Protein AF-A0AAN6WAH2-F1 (afdb_monomer_lite)

Structure (mmCIF, N/CA/C/O backbone):
data_AF-A0AAN6WAH2-F1
#
_entry.id   AF-A0AAN6WAH2-F1
#
loop_
_atom_site.group_PDB
_atom_site.id
_atom_site.type_symbol
_atom_site.label_atom_id
_atom_site.label_alt_id
_atom_site.label_comp_id
_atom_site.label_asym_id
_atom_site.label_entity_id
_atom_site.label_seq_id
_atom_site.pdbx_PDB_ins_code
_atom_site.Cartn_x
_atom_site.Cartn_y
_atom_site.Cartn_z
_atom_site.occupancy
_atom_site.B_iso_or_equiv
_atom_site.auth_seq_id
_atom_site.auth_comp_id
_atom_site.auth_asym_id
_atom_site.auth_atom_id
_atom_site.pdbx_PDB_model_num
ATOM 1 N N . MET A 1 1 ? -14.725 -7.160 -13.462 1.00 51.72 1 MET A N 1
ATOM 2 C CA . MET A 1 1 ? -13.912 -6.716 -12.311 1.00 51.72 1 MET A CA 1
ATOM 3 C C . MET A 1 1 ? -14.162 -7.689 -11.178 1.00 51.72 1 MET A C 1
ATOM 5 O O . MET A 1 1 ? -15.304 -7.794 -10.750 1.00 51.72 1 MET A O 1
ATOM 9 N N . THR A 1 2 ? -13.142 -8.424 -10.742 1.00 57.88 2 THR A N 1
ATOM 10 C CA . THR A 1 2 ? -13.288 -9.398 -9.650 1.00 57.88 2 THR A CA 1
ATOM 11 C C . THR A 1 2 ? -12.647 -8.822 -8.396 1.00 57.88 2 THR A C 1
ATOM 13 O O . THR A 1 2 ? -11.443 -8.564 -8.382 1.00 57.88 2 THR A O 1
ATOM 16 N N . ILE A 1 3 ? -13.454 -8.597 -7.361 1.00 60.59 3 ILE A N 1
ATOM 17 C CA . ILE A 1 3 ? -12.983 -8.207 -6.029 1.00 60.59 3 ILE A CA 1
ATOM 18 C C . ILE A 1 3 ? -12.837 -9.494 -5.222 1.00 60.59 3 ILE A C 1
ATOM 20 O O . ILE A 1 3 ? -13.814 -10.212 -5.022 1.00 60.59 3 ILE A O 1
ATOM 24 N N . SER A 1 4 ? -11.622 -9.804 -4.778 1.00 54.16 4 SER A N 1
ATOM 25 C CA . SER A 1 4 ? -11.376 -10.905 -3.846 1.00 54.16 4 SER A CA 1
ATOM 26 C C . SER A 1 4 ? -11.030 -10.332 -2.480 1.00 54.16 4 SER A C 1
ATOM 28 O O . SER A 1 4 ? -9.940 -9.803 -2.278 1.00 54.16 4 SER A O 1
ATOM 30 N N . ILE A 1 5 ? -11.958 -10.448 -1.533 1.00 58.69 5 ILE A N 1
ATOM 31 C CA . ILE A 1 5 ? -11.712 -10.094 -0.134 1.00 58.69 5 ILE A CA 1
ATOM 32 C C . ILE A 1 5 ? -11.228 -11.351 0.590 1.00 58.69 5 ILE A C 1
ATOM 34 O O . ILE A 1 5 ? -11.843 -12.418 0.509 1.00 58.69 5 ILE A O 1
ATOM 38 N N . ILE A 1 6 ? -10.093 -11.235 1.267 1.00 56.28 6 ILE A N 1
ATOM 39 C CA . ILE A 1 6 ? -9.477 -12.283 2.071 1.00 56.28 6 ILE A CA 1
ATOM 40 C C . ILE A 1 6 ? -9.363 -11.742 3.490 1.00 56.28 6 ILE A C 1
ATOM 42 O O . ILE A 1 6 ? -8.600 -10.826 3.755 1.00 56.28 6 ILE A O 1
ATOM 46 N N . LEU A 1 7 ? -10.102 -12.317 4.428 1.00 51.12 7 LEU A N 1
ATOM 47 C CA . LEU A 1 7 ? -9.886 -12.021 5.841 1.00 51.12 7 LEU A CA 1
ATOM 48 C C . LEU A 1 7 ? -8.677 -12.829 6.328 1.00 51.12 7 LEU A C 1
ATOM 50 O O . LEU A 1 7 ? -8.661 -14.056 6.204 1.00 51.12 7 LEU A O 1
ATOM 54 N N . LEU A 1 8 ? -7.645 -12.140 6.813 1.00 46.75 8 LEU A N 1
ATOM 55 C CA . LEU A 1 8 ? -6.355 -12.717 7.193 1.00 46.75 8 LEU A CA 1
ATOM 56 C C . LEU A 1 8 ? -6.110 -12.558 8.696 1.00 46.75 8 LEU A C 1
ATOM 58 O O . LEU A 1 8 ? -6.419 -11.534 9.299 1.00 46.75 8 LEU A O 1
ATOM 62 N N . LEU A 1 9 ? -5.547 -13.610 9.291 1.00 42.66 9 LEU A N 1
ATOM 63 C CA . LEU A 1 9 ? -5.300 -13.719 10.731 1.00 42.66 9 LEU A CA 1
ATOM 64 C C . LEU A 1 9 ? -3.819 -13.942 11.086 1.00 42.66 9 LEU A C 1
ATOM 66 O O . LEU A 1 9 ? -3.521 -14.038 12.268 1.00 42.66 9 LEU A O 1
ATOM 70 N N . TYR A 1 10 ? -2.887 -14.017 10.121 1.00 40.47 10 TYR A N 1
ATOM 71 C CA . TYR A 1 10 ? -1.481 -14.347 10.415 1.00 40.47 10 TYR A CA 1
ATOM 72 C C . TYR A 1 10 ? -0.432 -13.690 9.495 1.00 40.47 10 TYR A C 1
ATOM 74 O O . TYR A 1 10 ? -0.687 -13.432 8.321 1.00 40.47 10 TYR A O 1
ATOM 82 N N . LEU A 1 11 ? 0.755 -13.484 10.095 1.00 43.91 11 LEU A N 1
ATOM 83 C CA . LEU A 1 11 ? 1.993 -12.833 9.629 1.00 43.91 11 LEU A CA 1
ATOM 84 C C . LEU A 1 11 ? 2.335 -12.959 8.130 1.00 43.91 11 LEU A C 1
ATOM 86 O O . LEU A 1 11 ? 2.377 -14.044 7.548 1.00 43.91 11 LEU A O 1
ATOM 90 N N . LEU A 1 12 ? 2.697 -11.807 7.557 1.00 50.59 12 LEU A N 1
ATOM 91 C CA . LEU A 1 12 ? 2.904 -11.546 6.127 1.00 50.59 12 LEU A CA 1
ATOM 92 C C . LEU A 1 12 ? 4.257 -11.997 5.554 1.00 50.59 12 LEU A C 1
ATOM 94 O O . LEU A 1 12 ? 4.471 -11.885 4.352 1.00 50.59 12 LEU A O 1
ATOM 98 N N . THR A 1 13 ? 5.167 -12.518 6.379 1.00 43.81 13 THR A N 1
ATOM 99 C CA . THR A 1 13 ? 6.541 -12.862 5.965 1.00 43.81 13 THR A CA 1
ATOM 100 C C . THR A 1 13 ? 6.711 -14.288 5.442 1.00 43.81 13 THR A C 1
ATOM 102 O O . THR A 1 13 ? 7.824 -14.671 5.092 1.00 43.81 13 THR A O 1
ATOM 105 N N . SER A 1 14 ? 5.651 -15.105 5.374 1.00 42.09 14 SER A N 1
ATOM 106 C CA . SER A 1 14 ? 5.781 -16.502 4.937 1.00 42.09 14 SER A CA 1
ATOM 107 C C . SER A 1 14 ? 5.064 -16.808 3.623 1.00 42.09 14 SER A C 1
ATOM 109 O O . SER A 1 14 ? 4.008 -16.257 3.306 1.00 42.09 14 SER A O 1
ATOM 111 N N . THR A 1 15 ? 5.574 -17.832 2.935 1.00 43.88 15 THR A N 1
ATOM 112 C CA . THR A 1 15 ? 4.921 -18.592 1.850 1.00 43.88 15 THR A CA 1
ATOM 113 C C . THR A 1 15 ? 3.516 -19.110 2.203 1.00 43.88 15 THR A C 1
ATOM 115 O O . THR A 1 15 ? 2.816 -19.672 1.360 1.00 43.88 15 THR A O 1
ATOM 118 N N . ARG A 1 16 ? 3.068 -18.925 3.452 1.00 48.09 16 ARG A N 1
ATOM 119 C CA . ARG A 1 16 ? 1.735 -19.258 3.946 1.00 48.09 16 ARG A CA 1
ATOM 120 C C . ARG A 1 16 ? 0.784 -18.070 3.994 1.00 48.09 16 ARG A C 1
ATOM 122 O O . ARG A 1 16 ? -0.236 -18.215 4.645 1.00 48.09 16 ARG A O 1
ATOM 129 N N . CYS A 1 17 ? 1.052 -16.938 3.344 1.00 61.97 17 CYS A N 1
ATOM 130 C CA . CYS A 1 17 ? 0.041 -15.890 3.195 1.00 61.97 17 CYS A CA 1
ATOM 131 C C . CYS A 1 17 ? -1.062 -16.362 2.215 1.00 61.97 17 CYS A C 1
ATOM 133 O O . CYS A 1 17 ? -0.771 -16.506 1.022 1.00 61.97 17 CYS A O 1
ATOM 135 N N . PRO A 1 18 ? -2.320 -16.625 2.657 1.00 71.31 18 PRO A N 1
ATOM 136 C CA . PRO A 1 18 ? -3.418 -17.019 1.771 1.00 71.31 18 PRO A CA 1
ATOM 137 C C . PRO A 1 18 ? -3.599 -16.137 0.536 1.00 71.31 18 PRO A C 1
ATOM 139 O O . PRO A 1 18 ? -4.066 -16.628 -0.488 1.00 71.31 18 PRO A O 1
ATOM 142 N N . LEU A 1 19 ? -3.225 -14.856 0.630 1.00 78.56 19 LEU A N 1
ATOM 143 C CA . LEU A 1 19 ? -3.264 -13.927 -0.490 1.00 78.56 19 LEU A CA 1
ATOM 144 C C . LEU A 1 19 ? -2.420 -14.417 -1.668 1.00 78.56 19 LEU A C 1
ATOM 146 O O . LEU A 1 19 ? -2.927 -14.457 -2.785 1.00 78.56 19 LEU A O 1
ATOM 150 N N . LEU A 1 20 ? -1.180 -14.852 -1.419 1.00 78.69 20 LEU A N 1
ATOM 151 C CA . LEU A 1 20 ? -0.253 -15.261 -2.480 1.00 78.69 20 LEU A CA 1
ATOM 152 C C . LEU A 1 20 ? -0.796 -16.445 -3.288 1.00 78.69 20 LEU A C 1
ATOM 154 O O . LEU A 1 20 ? -0.599 -16.509 -4.493 1.00 78.69 20 LEU A O 1
ATOM 158 N N . LYS A 1 21 ? -1.561 -17.339 -2.648 1.00 81.50 21 LYS A N 1
ATOM 159 C CA . LYS A 1 21 ? -2.194 -18.494 -3.308 1.00 81.50 21 LYS A CA 1
ATOM 160 C C . LYS A 1 21 ? -3.360 -18.126 -4.228 1.00 81.50 21 LYS A C 1
ATOM 162 O O . LYS A 1 21 ? -3.801 -18.969 -5.000 1.00 81.50 21 LYS A O 1
ATOM 167 N N . ARG A 1 22 ? -3.917 -16.918 -4.099 1.00 85.25 22 ARG A N 1
ATOM 168 C CA . ARG A 1 22 ? -5.032 -16.435 -4.933 1.00 85.25 22 ARG A CA 1
ATOM 169 C C . ARG A 1 22 ? -4.586 -15.467 -6.022 1.00 85.25 22 ARG A C 1
ATOM 171 O O . ARG A 1 22 ? -5.410 -15.062 -6.843 1.00 85.25 22 ARG A O 1
ATOM 178 N N . LEU A 1 23 ? -3.315 -15.077 -6.011 1.00 85.50 23 LEU A N 1
ATOM 179 C CA . LEU A 1 23 ? -2.749 -14.251 -7.061 1.00 85.50 23 LEU A CA 1
ATOM 180 C C . LEU A 1 23 ? -2.637 -15.043 -8.368 1.00 85.50 23 LEU A C 1
ATOM 182 O O . LEU A 1 23 ? -2.619 -16.274 -8.356 1.00 85.50 23 LEU A O 1
ATOM 186 N N . PRO A 1 24 ? -2.554 -14.341 -9.507 1.00 87.62 24 PRO A N 1
ATOM 187 C CA . PRO A 1 24 ? -2.091 -14.951 -10.749 1.00 87.62 24 PRO A CA 1
ATOM 188 C C . PRO A 1 24 ? -0.726 -15.608 -10.523 1.00 87.62 24 PRO A C 1
ATOM 190 O O . PRO A 1 24 ? 0.041 -15.132 -9.692 1.00 87.62 24 PRO A O 1
ATOM 193 N N . GLU A 1 25 ? -0.391 -16.655 -11.277 1.00 83.50 25 GLU A N 1
ATOM 194 C CA . GLU A 1 25 ? 0.901 -17.338 -11.105 1.00 83.50 25 GLU A CA 1
ATOM 195 C C . GLU A 1 25 ? 2.104 -16.430 -11.400 1.00 83.50 25 GLU A C 1
ATOM 197 O O . GLU A 1 25 ? 3.162 -16.601 -10.801 1.00 83.50 25 GLU A O 1
ATOM 202 N N . ARG A 1 26 ? 1.953 -15.471 -12.325 1.00 87.44 26 ARG A N 1
ATOM 203 C CA . ARG A 1 26 ? 3.008 -14.534 -12.744 1.00 87.44 26 ARG A CA 1
ATOM 204 C C . ARG A 1 26 ? 2.427 -13.150 -13.043 1.00 87.44 26 ARG A C 1
ATOM 206 O O . ARG A 1 26 ? 2.294 -12.786 -14.214 1.00 87.44 26 ARG A O 1
ATOM 213 N N . PRO A 1 27 ? 2.013 -12.391 -12.015 1.00 92.19 27 PRO A N 1
ATOM 214 C CA . PRO A 1 27 ? 1.529 -11.038 -12.226 1.00 92.19 27 PRO A CA 1
ATOM 215 C C . PRO A 1 27 ? 2.666 -10.173 -12.777 1.00 92.19 27 PRO A C 1
ATOM 217 O O . PRO A 1 27 ? 3.819 -10.327 -12.389 1.00 92.19 27 PRO A O 1
ATOM 220 N N . THR A 1 28 ? 2.352 -9.255 -13.687 1.00 94.62 28 THR A N 1
ATOM 221 C CA . THR A 1 28 ? 3.381 -8.390 -14.309 1.00 94.62 28 THR A CA 1
ATOM 222 C C . THR A 1 28 ? 3.357 -6.960 -13.785 1.00 94.62 28 THR A C 1
ATOM 224 O O . THR A 1 28 ? 4.396 -6.311 -13.716 1.00 94.62 28 THR A O 1
ATOM 227 N N . ARG A 1 29 ? 2.186 -6.457 -13.381 1.00 96.31 29 ARG A N 1
ATOM 228 C CA . ARG A 1 29 ? 2.020 -5.102 -12.840 1.00 96.31 29 ARG A CA 1
ATOM 229 C C . ARG A 1 29 ? 1.181 -5.132 -11.576 1.00 96.31 29 ARG A C 1
ATOM 231 O O . ARG A 1 29 ? -0.006 -5.467 -11.637 1.00 96.31 29 ARG A O 1
ATOM 238 N N . ILE A 1 30 ? 1.793 -4.773 -10.453 1.00 97.44 30 ILE A N 1
ATOM 239 C CA . ILE A 1 30 ? 1.147 -4.756 -9.138 1.00 97.44 30 ILE A CA 1
ATOM 240 C C . ILE A 1 30 ? 1.135 -3.327 -8.592 1.00 97.44 30 ILE A C 1
ATOM 242 O O . ILE A 1 30 ? 2.166 -2.661 -8.597 1.00 97.44 30 ILE A O 1
ATOM 246 N N . LEU A 1 31 ? -0.016 -2.881 -8.092 1.00 98.06 31 LEU A N 1
ATOM 247 C CA . LEU A 1 31 ? -0.134 -1.698 -7.240 1.00 98.06 31 LEU A CA 1
ATOM 248 C C . LEU A 1 31 ? -0.391 -2.139 -5.801 1.00 98.06 31 LEU A C 1
ATOM 250 O O . LEU A 1 31 ? -1.305 -2.926 -5.553 1.00 98.06 31 LEU A O 1
ATOM 254 N N . ILE A 1 32 ? 0.365 -1.608 -4.849 1.00 97.44 32 ILE A N 1
ATOM 255 C CA . ILE A 1 32 ? 0.173 -1.852 -3.418 1.00 97.44 32 ILE A CA 1
ATOM 256 C C . ILE A 1 32 ? -0.169 -0.530 -2.744 1.00 97.44 32 ILE A C 1
ATOM 258 O O . ILE A 1 32 ? 0.579 0.435 -2.869 1.00 97.44 32 ILE A O 1
ATOM 262 N N . ILE A 1 33 ? -1.287 -0.493 -2.019 1.00 97.56 33 ILE A N 1
ATOM 263 C CA . ILE A 1 33 ? -1.753 0.694 -1.293 1.00 97.56 33 ILE A CA 1
ATOM 264 C C . ILE A 1 33 ? -1.590 0.456 0.211 1.00 97.56 33 ILE A C 1
ATOM 266 O O . ILE A 1 33 ? -2.189 -0.476 0.758 1.00 97.56 33 ILE A O 1
ATOM 270 N N . GLY A 1 34 ? -0.804 1.314 0.864 1.00 95.06 34 GLY A N 1
ATOM 271 C CA . GLY A 1 34 ? -0.374 1.159 2.255 1.00 95.06 34 GLY A CA 1
ATOM 272 C C . GLY A 1 34 ? 0.765 0.151 2.361 1.00 95.06 34 GLY A C 1
ATOM 273 O O . GLY A 1 34 ? 0.600 -0.925 2.931 1.00 95.06 34 GLY A O 1
ATOM 274 N N . CYS A 1 35 ? 1.891 0.443 1.711 1.00 94.25 35 CYS A N 1
ATOM 275 C CA . CYS A 1 35 ? 3.004 -0.495 1.593 1.00 94.25 35 CYS A CA 1
ATOM 276 C C . CYS A 1 35 ? 3.922 -0.532 2.827 1.00 94.25 35 CYS A C 1
ATOM 278 O O . CYS A 1 35 ? 4.668 -1.506 2.991 1.00 94.25 35 CYS A O 1
ATOM 280 N N . GLY A 1 36 ? 3.862 0.481 3.698 1.00 91.94 36 GLY A N 1
ATOM 281 C CA . GLY A 1 36 ? 4.703 0.620 4.882 1.00 91.94 36 GLY A CA 1
ATOM 282 C C . GLY A 1 36 ? 6.190 0.466 4.558 1.00 91.94 36 GLY A C 1
ATOM 283 O O . GLY A 1 36 ? 6.689 0.955 3.546 1.00 91.94 36 GLY A O 1
ATOM 284 N N . GLN A 1 37 ? 6.898 -0.297 5.391 1.00 90.38 37 GLN A N 1
ATOM 285 C CA . GLN A 1 37 ? 8.307 -0.656 5.169 1.00 90.38 37 GLN A CA 1
ATOM 286 C C . GLN A 1 37 ? 8.526 -1.638 3.999 1.00 90.38 37 GLN A C 1
ATOM 288 O O . GLN A 1 37 ? 9.663 -1.918 3.633 1.00 90.38 37 GLN A O 1
ATOM 293 N N . GLY A 1 38 ? 7.460 -2.177 3.397 1.00 90.94 38 GLY A N 1
ATOM 294 C CA . GLY A 1 38 ? 7.555 -3.013 2.202 1.00 90.94 38 GLY A CA 1
ATOM 295 C C . GLY A 1 38 ? 7.642 -4.521 2.444 1.00 90.94 38 GLY A C 1
ATOM 296 O O . GLY A 1 38 ? 8.007 -5.249 1.525 1.00 90.94 38 GLY A O 1
ATOM 297 N N . THR A 1 39 ? 7.263 -5.031 3.621 1.00 88.50 39 THR A N 1
ATOM 298 C CA . THR A 1 39 ? 7.262 -6.482 3.909 1.00 88.50 39 THR A CA 1
ATOM 299 C C . THR A 1 39 ? 6.428 -7.278 2.897 1.00 88.50 39 THR A C 1
ATOM 301 O O . THR A 1 39 ? 6.932 -8.200 2.258 1.00 88.50 39 THR A O 1
ATOM 304 N N . THR A 1 40 ? 5.164 -6.893 2.690 1.00 89.75 40 THR A N 1
ATOM 305 C CA . THR A 1 40 ? 4.306 -7.503 1.657 1.00 89.75 40 THR A CA 1
ATOM 306 C C . THR A 1 40 ? 4.821 -7.188 0.255 1.00 89.75 40 THR A C 1
ATOM 308 O O . THR A 1 40 ? 4.772 -8.038 -0.632 1.00 89.75 40 THR A O 1
ATOM 311 N N . THR A 1 41 ? 5.333 -5.972 0.053 1.00 93.88 41 THR A N 1
ATOM 312 C CA . THR A 1 41 ? 5.860 -5.505 -1.234 1.00 93.88 41 THR A CA 1
ATOM 313 C C . THR A 1 41 ? 6.989 -6.392 -1.739 1.00 93.88 41 THR A C 1
ATOM 315 O O . THR A 1 41 ? 6.940 -6.816 -2.889 1.00 93.88 41 THR A O 1
ATOM 318 N N . SER A 1 42 ? 7.960 -6.735 -0.890 1.00 92.44 42 SER A N 1
ATOM 319 C CA . SER A 1 42 ? 9.066 -7.631 -1.244 1.00 92.44 42 SER A CA 1
ATOM 320 C C . SER A 1 42 ? 8.567 -9.032 -1.602 1.00 92.44 42 SER A C 1
ATOM 322 O O . SER A 1 42 ? 8.940 -9.566 -2.646 1.00 92.44 42 SER A O 1
ATOM 324 N N . ALA A 1 43 ? 7.648 -9.598 -0.810 1.00 90.38 43 ALA A N 1
ATOM 325 C CA . ALA A 1 43 ? 7.077 -10.915 -1.096 1.00 90.38 43 ALA A CA 1
ATOM 326 C C . ALA A 1 43 ? 6.352 -10.957 -2.455 1.00 90.38 43 ALA A C 1
ATOM 328 O O . ALA A 1 43 ? 6.503 -11.917 -3.207 1.00 90.38 43 ALA A O 1
ATOM 329 N N . LEU A 1 44 ? 5.595 -9.907 -2.793 1.00 91.19 44 LEU A N 1
ATOM 330 C CA . LEU A 1 44 ? 4.905 -9.791 -4.081 1.00 91.19 44 LEU A CA 1
ATOM 331 C C . LEU A 1 44 ? 5.866 -9.520 -5.240 1.00 91.19 44 LEU A C 1
ATOM 333 O O . LEU A 1 44 ? 5.686 -10.071 -6.323 1.00 91.19 44 LEU A O 1
ATOM 337 N N . ALA A 1 45 ? 6.903 -8.716 -5.016 1.00 92.38 45 ALA A N 1
ATOM 338 C CA . ALA A 1 45 ? 7.926 -8.452 -6.018 1.00 92.38 45 ALA A CA 1
ATOM 339 C C . ALA A 1 45 ? 8.801 -9.683 -6.314 1.00 92.38 45 ALA A C 1
ATOM 341 O O . ALA A 1 45 ? 9.395 -9.765 -7.382 1.00 92.38 45 ALA A O 1
ATOM 342 N N . GLY A 1 46 ? 8.845 -10.673 -5.419 1.00 90.50 46 GLY A N 1
ATOM 343 C CA . GLY A 1 46 ? 9.437 -11.983 -5.704 1.00 90.50 46 GLY A CA 1
ATOM 344 C C . GLY A 1 46 ? 8.625 -12.850 -6.679 1.00 90.50 46 GLY A C 1
ATOM 345 O O . GLY A 1 46 ? 9.142 -13.852 -7.162 1.00 90.50 46 GLY A O 1
ATOM 346 N N . LEU A 1 47 ? 7.365 -12.493 -6.969 1.00 89.44 47 LEU A N 1
ATOM 347 C CA . LEU A 1 47 ? 6.481 -13.251 -7.868 1.00 89.44 47 LEU A CA 1
ATOM 348 C C . LEU A 1 47 ? 6.428 -12.695 -9.295 1.00 89.44 47 LEU A C 1
ATOM 350 O O . LEU A 1 47 ? 5.915 -13.367 -10.193 1.00 89.44 47 LEU A O 1
ATOM 354 N N . ILE A 1 48 ? 6.899 -11.466 -9.508 1.00 91.38 48 ILE A N 1
ATOM 355 C CA . ILE A 1 48 ? 6.848 -10.828 -10.824 1.00 91.38 48 ILE A CA 1
ATOM 356 C C . ILE A 1 48 ? 8.067 -11.232 -11.669 1.00 91.38 48 ILE A C 1
ATOM 358 O O . ILE A 1 48 ? 9.148 -11.451 -11.119 1.00 91.38 48 ILE A O 1
ATOM 362 N N . PRO A 1 49 ? 7.933 -11.333 -13.004 1.00 89.12 49 PRO A N 1
ATOM 363 C CA . PRO A 1 49 ? 9.077 -11.565 -13.881 1.00 89.12 49 PRO A CA 1
ATOM 364 C C . PRO A 1 49 ? 10.129 -10.459 -13.737 1.00 89.12 49 PRO A C 1
ATOM 366 O O . PRO A 1 49 ? 9.776 -9.284 -13.657 1.00 89.12 49 PRO A O 1
ATOM 369 N N . VAL A 1 50 ? 11.413 -10.834 -13.753 1.00 82.81 50 VAL A N 1
ATOM 370 C CA . VAL A 1 50 ? 12.531 -9.869 -13.732 1.00 82.81 50 VAL A CA 1
ATOM 371 C C . VAL A 1 50 ? 12.450 -8.936 -14.943 1.00 82.81 50 VAL A C 1
ATOM 373 O O . VAL A 1 50 ? 12.580 -7.722 -14.805 1.00 82.81 50 VAL A O 1
ATOM 376 N N . ASP A 1 51 ? 12.141 -9.501 -16.111 1.00 86.44 51 ASP A N 1
ATOM 377 C CA . ASP A 1 51 ? 11.968 -8.746 -17.346 1.00 86.44 51 ASP A CA 1
ATOM 378 C C . ASP A 1 51 ? 10.530 -8.227 -17.463 1.00 86.44 51 ASP A C 1
ATOM 380 O O . ASP A 1 51 ? 9.572 -8.989 -17.607 1.00 86.44 51 ASP A O 1
ATOM 384 N N . GLY A 1 52 ? 10.370 -6.904 -17.403 1.00 87.19 52 GLY A N 1
ATOM 385 C CA . GLY A 1 52 ? 9.090 -6.227 -17.637 1.00 87.19 52 GLY A CA 1
ATOM 386 C C . GLY A 1 52 ? 8.090 -6.267 -16.473 1.00 87.19 52 GLY A C 1
ATOM 387 O O . GLY A 1 52 ? 7.012 -5.680 -16.595 1.00 87.19 52 GLY A O 1
ATOM 388 N N . GLY A 1 53 ? 8.424 -6.911 -15.350 1.00 94.25 53 GLY A N 1
ATOM 389 C CA . GLY A 1 53 ? 7.641 -6.844 -14.119 1.00 94.25 53 GLY A CA 1
ATOM 390 C C . GLY A 1 53 ? 7.836 -5.518 -13.377 1.00 94.25 53 GLY A C 1
ATOM 391 O O . GLY A 1 53 ? 8.947 -4.994 -13.294 1.00 94.25 53 GLY A O 1
ATOM 392 N N . ARG A 1 54 ? 6.764 -4.971 -12.791 1.00 96.00 54 ARG A N 1
ATOM 393 C CA . ARG A 1 54 ? 6.835 -3.752 -11.971 1.00 96.00 54 ARG A CA 1
ATOM 394 C C . ARG A 1 54 ? 5.888 -3.794 -10.777 1.00 96.00 54 ARG A C 1
ATOM 396 O O . ARG A 1 54 ? 4.738 -4.228 -10.897 1.00 96.00 54 ARG A O 1
ATOM 403 N N . VAL A 1 55 ? 6.356 -3.262 -9.649 1.00 97.50 55 VAL A N 1
ATOM 404 C CA . VAL A 1 55 ? 5.512 -2.924 -8.495 1.00 97.50 55 VAL A CA 1
ATOM 405 C C . VAL A 1 55 ? 5.518 -1.414 -8.272 1.00 97.50 55 VAL A C 1
ATOM 407 O O . VAL A 1 55 ? 6.583 -0.815 -8.160 1.00 97.50 55 VAL A O 1
ATOM 410 N N . ASP A 1 56 ? 4.339 -0.806 -8.172 1.00 98.25 56 ASP A N 1
ATOM 411 C CA . ASP A 1 56 ? 4.151 0.525 -7.590 1.00 98.25 56 ASP A CA 1
ATOM 412 C C . ASP A 1 56 ? 3.638 0.349 -6.154 1.00 98.25 56 ASP A C 1
ATOM 414 O O . ASP A 1 56 ? 2.645 -0.341 -5.927 1.00 98.25 56 ASP A O 1
ATOM 418 N N . ALA A 1 57 ? 4.318 0.938 -5.176 1.00 98.12 57 ALA A N 1
ATOM 419 C CA . ALA A 1 57 ? 4.022 0.767 -3.758 1.00 98.12 57 ALA A CA 1
ATOM 420 C C . ALA A 1 57 ? 3.823 2.133 -3.095 1.00 98.12 57 ALA A C 1
ATOM 422 O O . ALA A 1 57 ? 4.750 2.938 -3.048 1.00 98.12 57 ALA A O 1
ATOM 423 N N . LEU A 1 58 ? 2.616 2.393 -2.594 1.00 98.12 58 LEU A N 1
ATOM 424 C CA . LEU A 1 58 ? 2.208 3.698 -2.073 1.00 98.12 58 LEU A CA 1
ATOM 425 C C . LEU A 1 58 ? 2.120 3.678 -0.550 1.00 98.12 58 LEU A C 1
ATOM 427 O O . LEU A 1 58 ? 1.483 2.782 0.013 1.00 98.12 58 LEU A O 1
ATOM 431 N N . ASP A 1 59 ? 2.676 4.691 0.102 1.00 96.06 59 ASP A N 1
ATOM 432 C CA . ASP A 1 59 ? 2.428 4.971 1.515 1.00 96.06 59 ASP A CA 1
ATOM 433 C C . ASP A 1 59 ? 2.552 6.479 1.783 1.00 96.06 59 ASP A C 1
ATOM 435 O O . ASP A 1 59 ? 3.559 7.068 1.398 1.00 96.06 59 ASP A O 1
ATOM 439 N N . PRO A 1 60 ? 1.569 7.143 2.415 1.00 95.38 60 PRO A N 1
ATOM 440 C CA . PRO A 1 60 ? 1.668 8.573 2.706 1.00 95.38 60 PRO A CA 1
ATOM 441 C C . PRO A 1 60 ? 2.621 8.889 3.871 1.00 95.38 60 PRO A C 1
ATOM 443 O O . PRO A 1 60 ? 2.955 10.055 4.088 1.00 95.38 60 PRO A O 1
ATOM 446 N N . THR A 1 61 ? 3.044 7.884 4.645 1.00 91.94 61 THR A N 1
ATOM 447 C CA . THR A 1 61 ? 3.875 8.073 5.836 1.00 91.94 61 THR A CA 1
ATOM 4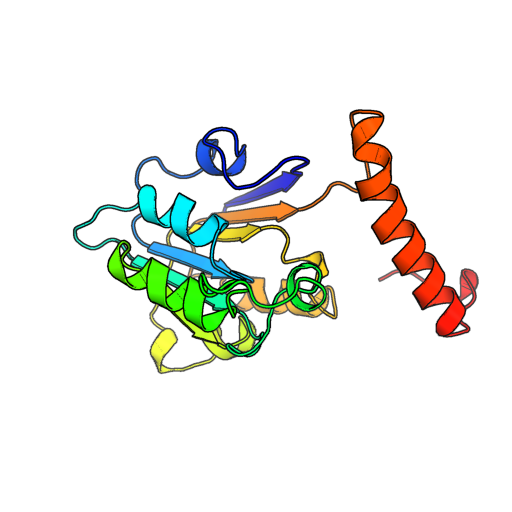48 C C . THR A 1 61 ? 5.242 8.653 5.458 1.00 91.94 61 THR A C 1
ATOM 450 O O . THR A 1 61 ? 5.887 8.142 4.541 1.00 91.94 61 THR A O 1
ATOM 453 N N . PRO A 1 62 ? 5.740 9.682 6.173 1.00 92.81 62 PRO A N 1
ATOM 454 C CA . PRO A 1 62 ? 7.067 10.230 5.926 1.00 92.81 62 PRO A CA 1
ATOM 455 C C . PRO A 1 62 ? 8.162 9.163 5.979 1.00 92.81 62 PRO A C 1
ATOM 457 O O . PRO A 1 62 ? 8.204 8.354 6.905 1.00 92.81 62 PRO A O 1
ATOM 460 N N . HIS A 1 63 ? 9.111 9.217 5.046 1.00 89.94 63 HIS A N 1
ATOM 461 C CA . HIS A 1 63 ? 10.245 8.290 4.999 1.00 89.94 63 HIS A CA 1
ATOM 462 C C . HIS A 1 63 ? 11.070 8.256 6.289 1.00 89.94 63 HIS A C 1
ATOM 464 O O . HIS A 1 63 ? 11.647 7.222 6.598 1.00 89.94 63 HIS A O 1
ATOM 470 N N . SER A 1 64 ? 11.113 9.354 7.048 1.00 87.88 64 SER A N 1
ATOM 471 C CA . SER A 1 64 ? 11.809 9.442 8.338 1.00 87.88 64 SER A CA 1
ATOM 472 C C . SER A 1 64 ? 11.103 8.702 9.478 1.00 87.88 64 SER A C 1
ATOM 474 O O . SER A 1 64 ? 11.666 8.592 10.568 1.00 87.88 64 SER A O 1
ATOM 476 N N . HIS A 1 65 ? 9.878 8.215 9.265 1.00 83.88 65 HIS A N 1
ATOM 477 C CA . HIS A 1 65 ? 9.114 7.517 10.286 1.00 83.88 65 HIS A CA 1
ATOM 478 C C . HIS A 1 65 ? 9.786 6.197 10.671 1.00 83.88 65 HIS A C 1
ATOM 480 O O . HIS A 1 65 ? 10.189 5.409 9.814 1.00 83.88 65 HIS A O 1
ATOM 486 N N . VAL A 1 66 ? 9.860 5.952 11.976 1.00 79.31 66 VAL A N 1
ATOM 487 C CA . VAL A 1 66 ? 10.307 4.695 12.576 1.00 79.31 66 VAL A CA 1
ATOM 488 C C . VAL A 1 66 ? 9.078 4.038 13.190 1.00 79.31 66 VAL A C 1
ATOM 490 O O . VAL A 1 66 ? 8.398 4.660 14.006 1.00 79.31 66 VAL A O 1
ATOM 493 N N . CYS A 1 67 ? 8.757 2.807 12.792 1.00 63.56 67 CYS A N 1
ATOM 494 C CA . CYS A 1 67 ? 7.544 2.138 13.262 1.00 63.56 67 CYS A CA 1
ATOM 495 C C . CYS A 1 67 ? 7.550 1.976 14.798 1.00 63.56 67 CYS A C 1
ATOM 497 O O . CYS A 1 67 ? 8.557 1.627 15.406 1.00 63.56 67 CYS A O 1
ATOM 499 N N . ALA A 1 68 ? 6.404 2.237 15.433 1.00 56.50 68 ALA A N 1
ATOM 500 C CA . ALA A 1 68 ? 6.265 2.631 16.844 1.00 56.50 68 ALA A CA 1
ATOM 501 C C . ALA A 1 68 ? 6.709 1.628 17.940 1.00 56.50 68 ALA A C 1
ATOM 503 O O . ALA A 1 68 ? 6.637 1.956 19.122 1.00 56.50 68 ALA A O 1
ATOM 504 N N . LEU A 1 69 ? 7.196 0.433 17.598 1.00 53.47 69 LEU A N 1
ATOM 505 C CA . LEU A 1 69 ? 7.851 -0.467 18.567 1.00 53.47 69 LEU A CA 1
ATOM 506 C C . LEU A 1 69 ? 9.375 -0.314 18.574 1.00 53.47 69 LEU A C 1
ATOM 508 O O . LEU A 1 69 ? 10.029 -0.612 19.567 1.00 53.47 69 LEU A O 1
ATOM 512 N N . GLU A 1 70 ? 9.928 0.199 17.485 1.00 51.88 70 GLU A N 1
ATOM 513 C CA . GLU A 1 70 ? 11.354 0.381 17.260 1.00 51.88 70 GLU A CA 1
ATOM 514 C C . GLU A 1 70 ? 11.865 1.715 17.833 1.00 51.88 70 GLU A C 1
ATOM 516 O O . GLU A 1 70 ? 13.021 1.815 18.228 1.00 51.88 70 GLU A O 1
ATOM 521 N N . GLN A 1 71 ? 10.988 2.717 17.986 1.00 50.47 71 GLN A N 1
ATOM 522 C CA . GLN A 1 71 ? 11.318 4.012 18.602 1.00 50.47 71 GLN A CA 1
ATOM 523 C C . GLN A 1 71 ? 11.764 3.894 20.074 1.00 50.47 71 GLN A C 1
ATOM 525 O O . GLN A 1 71 ? 12.512 4.741 20.560 1.00 50.47 71 GLN A O 1
ATOM 530 N N . TYR A 1 72 ? 11.325 2.846 20.779 1.00 53.00 72 TYR A N 1
ATOM 531 C CA . TYR A 1 72 ? 11.708 2.565 22.169 1.00 53.00 72 TYR A CA 1
ATOM 532 C C . TYR A 1 72 ? 12.900 1.602 22.286 1.00 53.00 72 TYR A C 1
ATOM 534 O O . TYR A 1 72 ? 13.355 1.313 23.392 1.00 53.00 72 TYR A O 1
ATOM 542 N N . VAL A 1 73 ? 13.425 1.113 21.159 1.00 55.94 73 VAL A N 1
ATOM 543 C CA . VAL A 1 73 ? 14.635 0.292 21.106 1.00 55.94 73 VAL A CA 1
ATOM 544 C C . VAL A 1 73 ? 15.819 1.233 20.897 1.00 55.94 73 VAL A C 1
ATOM 546 O O . VAL A 1 73 ? 15.884 1.953 19.902 1.00 55.94 73 VAL A O 1
ATOM 549 N N . HIS A 1 74 ? 16.763 1.256 21.844 1.00 55.19 74 HIS A N 1
ATOM 550 C CA . HIS A 1 74 ? 18.013 2.001 21.681 1.00 55.19 74 HIS A CA 1
ATOM 551 C C . HIS A 1 74 ? 18.660 1.645 20.344 1.00 55.19 74 HIS A C 1
ATOM 553 O O . HIS A 1 74 ? 18.795 0.461 20.028 1.00 55.19 74 HIS A O 1
ATOM 559 N N . ARG A 1 75 ? 19.082 2.670 19.587 1.00 57.53 75 ARG A N 1
ATOM 560 C CA . ARG A 1 75 ? 19.829 2.471 18.345 1.00 57.53 75 ARG A CA 1
ATOM 561 C C . ARG A 1 75 ? 20.988 1.515 18.616 1.00 57.53 75 ARG A C 1
ATOM 563 O O . ARG A 1 75 ? 21.910 1.851 19.357 1.00 57.53 75 ARG A O 1
ATOM 570 N N . SER A 1 76 ? 20.912 0.313 18.054 1.00 56.12 76 SER A N 1
ATOM 571 C CA . SER A 1 76 ? 22.017 -0.634 18.118 1.00 56.12 76 SER A CA 1
ATOM 572 C C . SER A 1 76 ? 23.171 -0.070 17.288 1.00 56.12 76 SER A C 1
ATOM 574 O O . SER A 1 76 ? 22.940 0.593 16.273 1.00 56.12 76 SER A O 1
ATOM 576 N N . SER A 1 77 ? 24.412 -0.392 17.657 1.00 54.09 77 SER A N 1
ATOM 577 C CA . SER A 1 77 ? 25.623 -0.153 16.850 1.00 54.09 77 SER A CA 1
ATOM 578 C C . SER A 1 77 ? 25.532 -0.689 15.413 1.00 54.09 77 SER A C 1
ATOM 580 O O . SER A 1 77 ? 26.385 -0.387 14.585 1.00 54.09 77 SER A O 1
ATOM 582 N N . ASN A 1 78 ? 24.494 -1.476 15.123 1.00 54.66 78 ASN A N 1
ATOM 583 C CA . ASN A 1 78 ? 24.262 -2.183 13.875 1.00 54.66 78 ASN A CA 1
ATOM 584 C C . ASN A 1 78 ? 23.221 -1.480 12.971 1.00 54.66 78 ASN A C 1
ATOM 586 O O . ASN A 1 78 ? 22.811 -2.061 11.973 1.00 54.66 78 ASN A O 1
ATOM 590 N N . GLY A 1 79 ? 22.758 -0.268 13.316 1.00 55.81 79 GLY A N 1
ATOM 591 C CA . GLY A 1 79 ? 21.912 0.559 12.435 1.00 55.81 79 GLY A CA 1
ATOM 592 C C . GLY A 1 79 ? 20.392 0.368 12.552 1.00 55.81 79 GLY A C 1
ATOM 593 O O . GLY A 1 79 ? 19.655 0.966 11.782 1.00 55.81 79 GLY A O 1
ATOM 594 N N . SER A 1 80 ? 19.911 -0.407 13.528 1.00 57.97 80 SER A N 1
ATOM 595 C CA . SER A 1 80 ? 18.481 -0.540 13.864 1.00 57.97 80 SER A CA 1
ATOM 596 C C . SER A 1 80 ? 18.106 0.444 14.977 1.00 57.97 80 SER A C 1
ATOM 598 O O . SER A 1 80 ? 18.918 0.603 15.892 1.00 57.97 80 SER A O 1
ATOM 600 N N . PRO A 1 81 ? 16.904 1.042 14.993 1.00 70.44 81 PRO A N 1
ATOM 601 C CA . PRO A 1 81 ? 15.793 0.836 14.059 1.00 70.44 81 PRO A CA 1
ATOM 602 C C . PRO A 1 81 ? 15.966 1.478 12.678 1.00 70.44 81 PRO A C 1
ATOM 604 O O . PRO A 1 81 ? 16.626 2.514 12.563 1.00 70.44 81 PRO A O 1
ATOM 607 N N . TYR A 1 82 ? 15.347 0.864 11.663 1.00 77.19 82 TYR A N 1
ATOM 608 C CA . TYR A 1 82 ? 15.319 1.384 10.294 1.00 77.19 82 TYR A CA 1
ATOM 609 C C . TYR A 1 82 ? 14.133 2.325 10.117 1.00 77.19 82 TYR A C 1
ATOM 611 O O . TYR A 1 82 ? 12.991 2.022 10.473 1.00 77.19 82 TYR A O 1
ATOM 619 N N . THR A 1 83 ? 14.389 3.462 9.490 1.00 86.75 83 THR A N 1
ATOM 620 C CA . THR A 1 83 ? 13.320 4.308 8.972 1.00 86.75 83 THR A CA 1
ATOM 621 C C . THR A 1 83 ? 12.590 3.602 7.827 1.00 86.75 83 THR A C 1
ATOM 623 O O . THR A 1 83 ? 13.130 2.723 7.144 1.00 86.75 83 THR A O 1
ATOM 626 N N . LEU A 1 84 ? 11.345 4.005 7.591 1.00 88.75 84 LEU A N 1
ATOM 627 C CA . LEU A 1 84 ? 10.536 3.521 6.477 1.00 88.75 84 LEU A CA 1
ATOM 628 C C . LEU A 1 84 ? 11.261 3.701 5.135 1.00 88.75 84 LEU A C 1
ATOM 630 O O . LEU A 1 84 ? 11.320 2.762 4.344 1.00 88.75 84 LEU A O 1
ATOM 634 N N . GLY A 1 85 ? 11.892 4.857 4.917 1.00 91.56 85 GLY A N 1
ATOM 635 C CA . GLY A 1 85 ? 12.653 5.137 3.699 1.00 91.56 85 GLY A CA 1
ATOM 636 C C . GLY A 1 85 ? 13.912 4.280 3.538 1.00 91.56 85 GLY A C 1
ATOM 637 O O . GLY A 1 85 ? 14.214 3.857 2.422 1.00 91.56 85 GLY A O 1
ATOM 638 N N . GLU A 1 86 ? 14.636 3.982 4.622 1.00 91.50 86 GLU A N 1
ATOM 639 C CA . GLU A 1 86 ? 15.814 3.100 4.570 1.00 91.50 86 GLU A CA 1
ATOM 640 C C . GLU A 1 86 ? 15.417 1.673 4.169 1.00 91.50 86 GLU A C 1
ATOM 642 O O . GLU A 1 86 ? 16.031 1.094 3.271 1.00 91.50 86 GLU A O 1
ATOM 647 N N . ALA A 1 87 ? 14.346 1.136 4.765 1.00 90.81 87 ALA A N 1
ATOM 648 C CA . ALA A 1 87 ? 13.822 -0.184 4.417 1.00 90.81 87 ALA A CA 1
ATOM 649 C C . ALA A 1 87 ? 13.370 -0.248 2.948 1.00 90.81 87 ALA A C 1
ATOM 651 O O . ALA A 1 87 ? 13.752 -1.156 2.209 1.00 90.81 87 ALA A O 1
ATOM 652 N N . GLN A 1 88 ? 12.611 0.752 2.494 1.00 94.94 88 GLN A N 1
ATOM 653 C CA . GLN A 1 88 ? 12.157 0.845 1.107 1.00 94.94 88 GLN A CA 1
ATOM 654 C C . GLN A 1 88 ? 13.329 0.947 0.122 1.00 94.94 88 GLN A C 1
ATOM 656 O O . GLN A 1 88 ? 13.359 0.219 -0.870 1.00 94.94 88 GLN A O 1
ATOM 661 N N . THR A 1 89 ? 14.326 1.787 0.417 1.00 94.94 89 THR A N 1
ATOM 662 C CA . THR A 1 89 ? 15.534 1.945 -0.412 1.00 94.94 89 THR A CA 1
ATOM 663 C C . THR A 1 89 ? 16.271 0.621 -0.558 1.00 94.94 89 THR A C 1
ATOM 665 O O . THR A 1 89 ? 16.575 0.213 -1.679 1.00 94.94 89 THR A O 1
ATOM 668 N N . TYR A 1 90 ? 16.486 -0.093 0.548 1.00 93.31 90 TYR A N 1
ATOM 669 C CA . TYR A 1 90 ? 17.132 -1.402 0.531 1.00 93.31 90 TYR A CA 1
ATOM 670 C C . TYR A 1 90 ? 16.402 -2.398 -0.386 1.00 93.31 90 TYR A C 1
ATOM 672 O O . TYR A 1 90 ? 17.035 -3.103 -1.170 1.00 93.31 90 TYR A O 1
ATOM 680 N N . LEU A 1 91 ? 15.065 -2.419 -0.366 1.00 93.19 91 LEU A N 1
ATOM 681 C CA . LEU A 1 91 ? 14.275 -3.316 -1.217 1.00 93.19 91 LEU A CA 1
ATOM 682 C C . LEU A 1 91 ? 14.391 -3.001 -2.716 1.00 93.19 91 LEU A C 1
ATOM 684 O O . LEU A 1 91 ? 14.323 -3.924 -3.531 1.00 93.19 91 LEU A O 1
ATOM 688 N N . THR A 1 92 ? 14.596 -1.736 -3.098 1.00 94.62 92 THR A N 1
ATOM 689 C CA . THR A 1 92 ? 14.769 -1.363 -4.518 1.00 94.62 92 THR A CA 1
ATOM 690 C C . THR A 1 92 ? 16.040 -1.925 -5.150 1.00 94.62 92 THR A C 1
ATOM 692 O O . THR A 1 92 ? 16.110 -2.034 -6.371 1.00 94.62 92 THR A O 1
ATOM 695 N N . TRP A 1 93 ? 17.031 -2.329 -4.349 1.00 93.75 93 TRP A N 1
ATOM 696 C CA . TRP A 1 93 ? 18.262 -2.936 -4.861 1.00 93.75 93 TRP A CA 1
ATOM 697 C C . TRP A 1 93 ? 18.056 -4.355 -5.392 1.00 93.75 93 TRP A C 1
ATOM 699 O O . TRP A 1 93 ? 18.828 -4.815 -6.229 1.00 93.75 93 TRP A O 1
ATOM 709 N N . TYR A 1 94 ? 17.017 -5.047 -4.921 1.00 90.88 94 TYR A N 1
ATOM 710 C CA . TYR A 1 94 ? 16.786 -6.464 -5.216 1.00 90.88 94 TYR A CA 1
ATOM 711 C C . TYR A 1 94 ? 15.520 -6.720 -6.030 1.00 90.88 94 TYR A C 1
ATOM 713 O O . TYR A 1 94 ? 15.330 -7.817 -6.552 1.00 90.88 94 TYR A O 1
ATOM 721 N N . HIS A 1 95 ? 14.640 -5.726 -6.135 1.00 93.31 95 HIS A N 1
ATOM 722 C CA . HIS A 1 95 ? 13.322 -5.891 -6.724 1.00 93.31 95 HIS A CA 1
ATOM 723 C C . HIS A 1 95 ? 12.950 -4.692 -7.603 1.00 93.31 95 HIS A C 1
ATOM 725 O O . HIS A 1 95 ? 13.272 -3.554 -7.255 1.00 93.31 95 HIS A O 1
ATOM 731 N N . PRO A 1 96 ? 12.188 -4.892 -8.696 1.00 94.19 96 PRO A N 1
ATOM 732 C CA . PRO A 1 96 ? 11.749 -3.805 -9.566 1.00 94.19 96 PRO A CA 1
ATOM 733 C C . PRO A 1 96 ? 10.538 -3.070 -8.960 1.00 94.19 96 PRO A C 1
ATOM 735 O O . PRO A 1 96 ? 9.445 -3.031 -9.531 1.00 94.19 96 PRO A O 1
ATOM 738 N N . ILE A 1 97 ? 10.744 -2.446 -7.801 1.00 96.56 97 ILE A N 1
ATOM 739 C CA . ILE A 1 97 ? 9.740 -1.684 -7.052 1.00 96.56 97 ILE A CA 1
ATOM 740 C C . ILE A 1 97 ? 9.952 -0.177 -7.275 1.00 96.56 97 ILE A C 1
ATOM 742 O O . ILE A 1 97 ? 11.086 0.299 -7.329 1.00 96.56 97 ILE A O 1
ATOM 746 N N . THR A 1 98 ? 8.862 0.582 -7.385 1.00 97.44 98 THR A N 1
ATOM 747 C CA . THR A 1 98 ? 8.832 2.036 -7.174 1.00 97.44 98 THR A CA 1
ATOM 748 C C . THR A 1 98 ? 8.063 2.317 -5.893 1.00 97.44 98 THR A C 1
ATOM 750 O O . THR A 1 98 ? 6.880 1.983 -5.816 1.00 97.44 98 THR A O 1
ATOM 753 N N . PHE A 1 99 ? 8.708 2.934 -4.908 1.00 97.88 99 PHE A N 1
ATOM 754 C CA . PHE A 1 99 ? 8.018 3.453 -3.730 1.00 97.88 99 PHE A CA 1
ATOM 755 C C . PHE A 1 99 ? 7.598 4.900 -3.969 1.00 97.88 99 PHE A C 1
ATOM 757 O O . PHE A 1 99 ? 8.357 5.682 -4.542 1.00 97.88 99 PHE A O 1
ATOM 764 N N . HIS A 1 100 ? 6.390 5.246 -3.533 1.00 97.75 100 HIS A N 1
ATOM 765 C CA . HIS A 1 100 ? 5.822 6.580 -3.678 1.00 97.75 100 HIS A CA 1
ATOM 766 C C . HIS A 1 100 ? 5.295 7.060 -2.325 1.00 97.75 100 HIS A C 1
ATOM 768 O O . HIS A 1 100 ? 4.388 6.441 -1.763 1.00 97.75 100 HIS A O 1
ATOM 774 N N . GLN A 1 101 ? 5.839 8.176 -1.827 1.00 97.00 101 GLN A N 1
ATOM 775 C CA . GLN A 1 101 ? 5.395 8.791 -0.574 1.00 97.00 101 GLN A CA 1
ATOM 776 C C . GLN A 1 101 ? 4.124 9.631 -0.792 1.00 97.00 101 GLN A C 1
ATOM 778 O O . GLN A 1 101 ? 4.175 10.859 -0.858 1.00 97.00 101 GLN A O 1
ATOM 783 N N . THR A 1 102 ? 2.986 8.977 -1.006 1.00 96.94 102 THR A N 1
ATOM 784 C CA . THR A 1 102 ? 1.720 9.624 -1.383 1.00 96.94 102 THR A CA 1
ATOM 785 C C . THR A 1 102 ? 0.529 8.733 -1.037 1.00 96.94 102 THR A C 1
ATOM 787 O O . THR A 1 102 ? 0.662 7.511 -0.919 1.00 96.94 102 THR A O 1
ATOM 790 N N . ASP A 1 103 ? -0.651 9.331 -0.889 1.00 95.19 103 ASP A N 1
ATOM 791 C CA . ASP A 1 103 ? -1.891 8.573 -0.791 1.00 95.19 103 ASP A CA 1
ATOM 792 C C . ASP A 1 103 ? -2.388 8.106 -2.173 1.00 95.19 103 ASP A C 1
ATOM 794 O O . ASP A 1 103 ? -2.025 8.630 -3.230 1.00 95.19 103 ASP A O 1
ATOM 798 N N . ALA A 1 104 ? -3.256 7.093 -2.173 1.00 95.38 104 ALA A N 1
ATOM 799 C CA . ALA A 1 104 ? -3.747 6.495 -3.410 1.00 95.38 104 ALA A CA 1
ATOM 800 C C . ALA A 1 104 ? -4.591 7.451 -4.266 1.00 95.38 104 ALA A C 1
ATOM 802 O O . ALA A 1 104 ? -4.551 7.364 -5.492 1.00 95.38 104 ALA A O 1
ATOM 803 N N . ILE A 1 105 ? -5.369 8.349 -3.659 1.00 95.56 105 ILE A N 1
ATOM 804 C CA . ILE A 1 105 ? -6.240 9.271 -4.395 1.00 95.56 105 ILE A CA 1
ATOM 805 C C . ILE A 1 105 ? -5.382 10.288 -5.145 1.00 95.56 105 ILE A C 1
ATOM 807 O O . ILE A 1 105 ? -5.646 10.521 -6.328 1.00 95.56 105 ILE A O 1
ATOM 811 N N . GLN A 1 106 ? -4.365 10.847 -4.485 1.00 96.56 106 GLN A N 1
ATOM 812 C CA . GLN A 1 106 ? -3.408 11.770 -5.088 1.00 96.56 106 GLN A CA 1
ATOM 813 C C . GLN A 1 106 ? -2.605 11.081 -6.196 1.00 96.56 106 GLN A C 1
ATOM 815 O O . GLN A 1 106 ? -2.602 11.562 -7.327 1.00 96.56 106 GLN A O 1
ATOM 820 N N . PHE A 1 107 ? -2.016 9.914 -5.920 1.00 97.44 107 PHE A N 1
ATOM 821 C CA . PHE A 1 107 ? -1.246 9.156 -6.910 1.00 97.44 107 PHE A CA 1
ATOM 822 C C . PHE A 1 107 ? -2.045 8.844 -8.180 1.00 97.44 107 PHE A C 1
ATOM 824 O O . PHE A 1 107 ? -1.550 8.992 -9.296 1.00 97.44 107 PHE A O 1
ATOM 831 N N . LEU A 1 108 ? -3.300 8.413 -8.017 1.00 96.44 108 LEU A N 1
ATOM 832 C CA . LEU A 1 108 ? -4.170 8.054 -9.135 1.00 96.44 108 LEU A CA 1
ATOM 833 C C . LEU A 1 108 ? -4.705 9.271 -9.897 1.00 96.44 108 LEU A C 1
ATOM 835 O O . LEU A 1 108 ? -5.149 9.095 -11.032 1.00 96.44 108 LEU A O 1
ATOM 839 N N . ALA A 1 109 ? -4.722 10.453 -9.275 1.00 95.50 109 ALA A N 1
ATOM 840 C CA . ALA A 1 109 ? -5.133 11.710 -9.896 1.00 95.50 109 ALA A CA 1
ATOM 841 C C . ALA A 1 109 ? -4.006 12.398 -10.677 1.00 95.50 109 ALA A C 1
ATOM 843 O O . ALA A 1 109 ? -4.304 13.256 -11.500 1.00 95.50 109 ALA A O 1
ATOM 844 N N . ASP A 1 110 ? -2.749 12.039 -10.421 1.00 95.94 110 ASP A N 1
ATOM 845 C CA . ASP A 1 110 ? -1.594 12.588 -11.124 1.00 95.94 110 ASP A CA 1
ATOM 846 C C . ASP A 1 110 ? -1.628 12.223 -12.621 1.00 95.94 110 ASP A C 1
ATOM 848 O O . ASP A 1 110 ? -1.729 11.046 -12.993 1.00 95.94 110 ASP A O 1
ATOM 852 N N . ASP A 1 111 ? -1.519 13.239 -13.482 1.00 92.75 111 ASP A N 1
ATOM 853 C CA . ASP A 1 111 ? -1.536 13.098 -14.940 1.00 92.75 111 ASP A CA 1
ATOM 854 C C . ASP A 1 111 ? -0.420 12.188 -15.466 1.00 92.75 111 ASP A C 1
ATOM 856 O O . ASP A 1 111 ? -0.606 11.508 -16.475 1.00 92.75 111 ASP A O 1
ATOM 860 N N . THR A 1 112 ? 0.719 12.110 -14.773 1.00 94.31 112 THR A N 1
ATOM 861 C CA . THR A 1 112 ? 1.826 11.205 -15.128 1.00 94.31 112 THR A CA 1
ATOM 862 C C . THR A 1 112 ? 1.460 9.734 -14.941 1.00 94.31 112 THR A C 1
ATOM 864 O O . THR A 1 112 ? 2.054 8.851 -15.564 1.00 94.31 112 THR A O 1
ATOM 867 N N . ASN A 1 113 ? 0.462 9.453 -14.101 1.00 94.12 113 ASN A N 1
ATOM 868 C CA . ASN A 1 113 ? 0.002 8.106 -13.815 1.00 94.12 113 ASN A CA 1
ATOM 869 C C . ASN A 1 113 ? -1.276 7.749 -14.570 1.00 94.12 113 ASN A C 1
ATOM 871 O O . ASN A 1 113 ? -1.639 6.579 -14.534 1.00 94.12 113 ASN A O 1
ATOM 875 N N . LYS A 1 114 ? -1.970 8.685 -15.232 1.00 90.62 114 LYS A N 1
ATOM 876 C CA . LYS A 1 114 ? -3.328 8.480 -15.782 1.00 90.62 114 LYS A CA 1
ATOM 877 C C . LYS A 1 114 ? -3.473 7.240 -16.678 1.00 90.62 114 LYS A C 1
ATOM 879 O O . LYS A 1 114 ? -4.475 6.539 -16.574 1.00 90.62 114 LYS A O 1
ATOM 884 N N . ASP A 1 115 ? -2.439 6.934 -17.464 1.00 92.56 115 ASP A N 1
ATOM 885 C CA . ASP A 1 115 ? -2.413 5.823 -18.425 1.00 92.56 115 ASP A CA 1
ATOM 886 C C . ASP A 1 115 ? -1.868 4.516 -17.814 1.00 92.56 115 ASP A C 1
ATOM 888 O O . ASP A 1 115 ? -1.777 3.488 -18.486 1.00 92.56 115 ASP A O 1
ATOM 892 N N . LYS A 1 116 ? -1.490 4.524 -16.526 1.00 95.38 116 LYS A N 1
ATOM 893 C CA . LYS A 1 116 ? -1.049 3.314 -15.824 1.00 95.38 116 LYS A CA 1
ATOM 894 C C . LYS A 1 116 ? -2.228 2.392 -15.532 1.00 95.38 116 LYS A C 1
ATOM 896 O O . LYS A 1 116 ? -3.242 2.811 -14.960 1.00 95.38 116 LYS A O 1
ATOM 901 N N . GLU A 1 117 ? -2.006 1.116 -15.834 1.00 96.50 117 GLU A N 1
ATOM 902 C CA . GLU A 1 117 ? -2.901 0.005 -15.531 1.00 96.50 117 GLU A CA 1
ATOM 903 C C . GLU A 1 117 ? -2.173 -1.110 -14.779 1.00 96.50 117 GLU A C 1
ATOM 905 O O . GLU A 1 117 ? -1.043 -1.486 -15.117 1.00 96.50 117 GLU A O 1
ATOM 910 N N . TRP A 1 118 ? -2.871 -1.725 -13.830 1.00 97.25 118 TRP A N 1
ATOM 911 C CA . TRP A 1 118 ? -2.346 -2.804 -13.005 1.00 97.25 118 TRP A CA 1
ATOM 912 C C . TRP A 1 118 ? -3.110 -4.103 -13.231 1.00 97.25 118 TRP A C 1
ATOM 914 O O . TRP A 1 118 ? -4.328 -4.152 -13.383 1.00 97.25 118 TRP A O 1
ATOM 924 N N . GLU A 1 119 ? -2.394 -5.216 -13.228 1.00 95.75 119 GLU A N 1
ATOM 925 C CA . GLU A 1 119 ? -3.053 -6.514 -13.235 1.00 95.75 119 GLU A CA 1
ATOM 926 C C . GLU A 1 119 ? -3.696 -6.800 -11.874 1.00 95.75 119 GLU A C 1
ATOM 928 O O . GLU A 1 119 ? -4.801 -7.348 -11.794 1.00 95.75 119 GLU A O 1
ATOM 933 N N . VAL A 1 120 ? -2.992 -6.408 -10.816 1.00 95.62 120 VAL A N 1
ATOM 934 C CA . VAL A 1 120 ? -3.342 -6.682 -9.430 1.00 95.62 120 V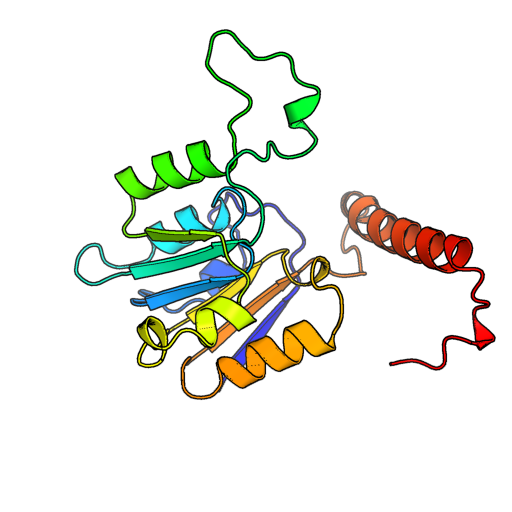AL A CA 1
ATOM 935 C C . VAL A 1 120 ? -3.188 -5.400 -8.622 1.00 95.62 120 VAL A C 1
ATOM 937 O O . VAL A 1 120 ? -2.125 -4.788 -8.621 1.00 95.62 120 VAL A O 1
ATOM 940 N N . VAL A 1 121 ? -4.234 -5.027 -7.895 1.00 97.12 121 VAL A N 1
ATOM 941 C CA . VAL A 1 121 ? -4.156 -4.048 -6.806 1.00 97.12 121 VAL A CA 1
ATOM 942 C C . VAL A 1 121 ? -4.266 -4.793 -5.484 1.00 97.12 121 VAL A C 1
ATOM 944 O O . VAL A 1 121 ? -5.118 -5.672 -5.346 1.00 97.12 121 VAL A O 1
ATOM 947 N N . VAL A 1 122 ? -3.429 -4.449 -4.512 1.00 95.38 122 VAL A N 1
ATOM 948 C CA . VAL A 1 122 ? -3.395 -5.098 -3.202 1.00 95.38 122 VAL A CA 1
ATOM 949 C C . VAL A 1 122 ? -3.491 -4.062 -2.085 1.00 95.38 122 VAL A C 1
ATOM 951 O O . VAL A 1 122 ? -2.746 -3.085 -2.064 1.00 95.38 122 VAL A O 1
ATOM 954 N N . LEU A 1 123 ? -4.384 -4.317 -1.132 1.00 94.31 123 LEU A N 1
ATOM 955 C CA . LEU A 1 123 ? -4.455 -3.645 0.162 1.00 94.31 123 LEU A CA 1
ATOM 956 C C . LEU A 1 123 ? -4.267 -4.712 1.237 1.00 94.31 123 LEU A C 1
ATOM 958 O O . LEU A 1 123 ? -5.056 -5.655 1.292 1.00 94.31 123 LEU A O 1
ATOM 962 N N . VAL A 1 124 ? -3.219 -4.605 2.053 1.00 91.06 124 VAL A N 1
ATOM 963 C CA . VAL A 1 124 ? -2.942 -5.564 3.131 1.00 91.06 124 VAL A CA 1
ATOM 964 C C . VAL A 1 124 ? -2.715 -4.807 4.423 1.00 91.06 124 VAL A C 1
ATOM 966 O O . VAL A 1 124 ? -1.753 -4.053 4.508 1.00 91.06 124 VAL A O 1
ATOM 969 N N . HIS A 1 125 ? -3.578 -5.027 5.413 1.00 87.88 125 HIS A N 1
ATOM 970 C CA . HIS A 1 125 ? -3.522 -4.344 6.710 1.00 87.88 125 HIS A CA 1
ATOM 971 C C . HIS A 1 125 ? -3.416 -2.824 6.584 1.00 87.88 125 HIS A C 1
ATOM 973 O O . HIS A 1 125 ? -2.741 -2.166 7.367 1.00 87.88 125 HIS A O 1
ATOM 979 N N . SER A 1 126 ? -4.061 -2.275 5.555 1.00 91.12 126 SER A N 1
ATOM 980 C CA . SER A 1 126 ? -4.042 -0.849 5.256 1.00 91.12 126 SER A CA 1
ATOM 981 C C . SER A 1 126 ? -5.426 -0.222 5.278 1.00 91.12 126 SER A C 1
ATOM 983 O O . SER A 1 126 ? -5.530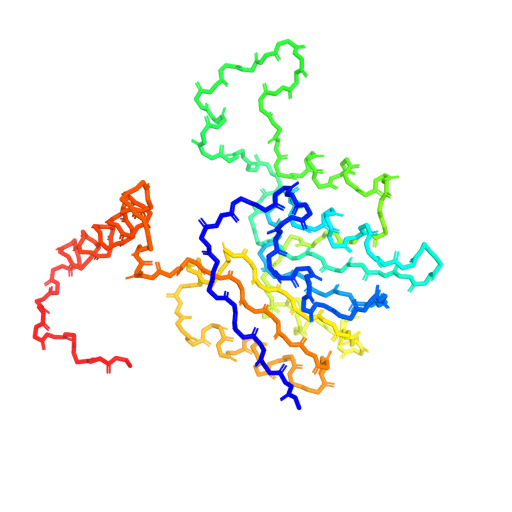 0.993 5.405 1.00 91.12 126 SER A O 1
ATOM 985 N N . VAL A 1 127 ? -6.500 -1.019 5.214 1.00 90.44 127 VAL A N 1
ATOM 986 C CA . VAL A 1 127 ? -7.869 -0.492 5.111 1.00 90.44 127 VAL A CA 1
ATOM 987 C C . VAL A 1 127 ? -8.297 0.184 6.409 1.00 90.44 127 VAL A C 1
ATOM 989 O O . VAL A 1 127 ? -8.959 1.216 6.364 1.00 90.44 127 VAL A O 1
ATOM 992 N N . TRP A 1 128 ? -7.890 -0.348 7.562 1.00 85.69 128 TRP A N 1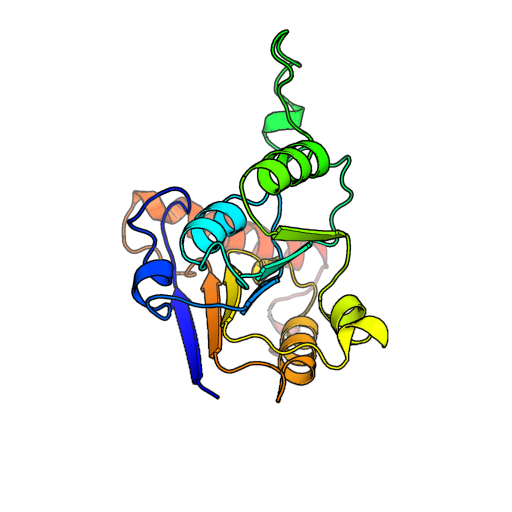
ATOM 993 C CA . TRP A 1 128 ? -8.210 0.244 8.867 1.00 85.69 128 TRP A CA 1
ATOM 994 C C . TRP A 1 128 ? -7.581 1.622 9.104 1.00 85.69 128 TRP A C 1
ATOM 996 O O . TRP A 1 128 ? -8.027 2.333 9.999 1.00 85.69 128 TRP A O 1
ATOM 1006 N N . TYR A 1 129 ? -6.580 2.013 8.311 1.00 84.88 129 TYR A N 1
ATOM 1007 C CA . TYR A 1 129 ? -5.938 3.327 8.412 1.00 84.88 129 TYR A CA 1
ATOM 1008 C C . TYR A 1 129 ? -6.590 4.395 7.528 1.00 84.88 129 TYR A C 1
ATOM 1010 O O . TYR A 1 129 ? -6.128 5.531 7.499 1.00 84.88 129 TYR A O 1
ATOM 1018 N N . PHE A 1 130 ? -7.655 4.060 6.796 1.00 87.19 130 PHE A N 1
ATOM 1019 C CA . PHE A 1 130 ? -8.418 5.051 6.049 1.00 87.19 130 PHE A CA 1
ATOM 1020 C C . PHE A 1 130 ? -9.294 5.841 7.021 1.00 87.19 130 PHE A C 1
ATOM 1022 O O . PHE A 1 130 ? -10.088 5.249 7.748 1.00 87.19 130 PHE A O 1
ATOM 1029 N N . ASP A 1 131 ? -9.218 7.172 6.962 1.00 83.19 131 ASP A N 1
ATOM 1030 C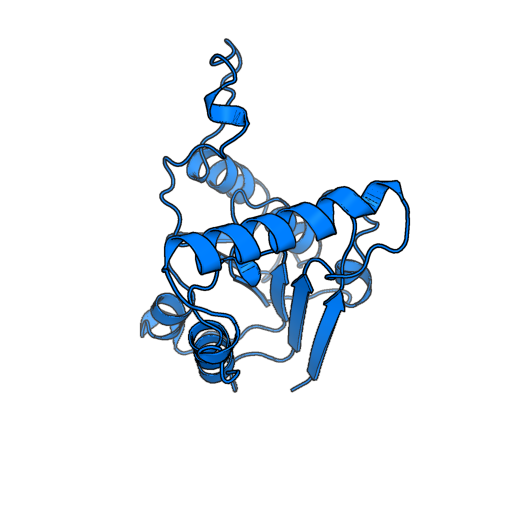 CA . ASP A 1 131 ? -10.005 8.053 7.840 1.00 83.19 131 ASP A CA 1
ATOM 1031 C C . ASP A 1 131 ? -11.517 7.802 7.731 1.00 83.19 131 ASP A C 1
ATOM 1033 O O . ASP A 1 131 ? -12.256 7.913 8.706 1.00 83.19 131 ASP A O 1
ATOM 1037 N N . PHE A 1 132 ? -11.983 7.455 6.525 1.00 86.19 132 PHE A N 1
ATOM 1038 C CA . PHE A 1 132 ? -13.391 7.223 6.233 1.00 86.19 132 PHE A CA 1
ATOM 1039 C C . PHE A 1 132 ? -13.577 6.105 5.206 1.00 86.19 132 PHE A C 1
ATOM 1041 O O . PHE A 1 132 ? -12.809 5.971 4.250 1.00 86.19 132 PHE A O 1
ATOM 1048 N N . VAL A 1 133 ? -14.703 5.389 5.306 1.00 86.56 133 VAL A N 1
ATOM 1049 C CA . VAL A 1 133 ? -15.160 4.421 4.285 1.00 86.56 133 VAL A CA 1
ATOM 1050 C C . VAL A 1 133 ? -15.239 5.071 2.896 1.00 86.56 133 VAL A C 1
ATOM 1052 O O . VAL A 1 133 ? -14.965 4.444 1.871 1.00 86.56 133 VAL A O 1
ATOM 1055 N N . THR A 1 134 ? -15.567 6.365 2.852 1.00 90.88 134 THR A N 1
ATOM 1056 C CA . THR A 1 134 ? -15.643 7.141 1.611 1.00 90.88 134 THR A CA 1
ATOM 1057 C C . THR A 1 134 ? -14.294 7.260 0.902 1.00 90.88 134 THR A C 1
ATOM 1059 O O . THR A 1 134 ? -14.270 7.297 -0.328 1.00 90.88 134 THR A O 1
ATOM 1062 N N . THR A 1 135 ? -13.181 7.254 1.639 1.00 92.12 135 THR A N 1
ATOM 1063 C CA . THR A 1 135 ? -11.825 7.271 1.082 1.00 92.12 135 THR A CA 1
ATOM 1064 C C . THR A 1 135 ? -11.532 5.958 0.358 1.00 92.12 135 THR A C 1
ATOM 1066 O O . THR A 1 135 ? -11.092 5.989 -0.788 1.00 92.12 135 THR A O 1
ATOM 1069 N N . LEU A 1 136 ? -11.873 4.804 0.949 1.00 93.00 136 LEU A N 1
ATOM 1070 C CA . LEU A 1 136 ? -11.702 3.502 0.289 1.00 93.00 136 LEU A CA 1
ATOM 1071 C C . LEU A 1 136 ? -12.533 3.437 -0.993 1.00 93.00 136 LEU A C 1
ATOM 1073 O O . LEU A 1 136 ? -12.029 3.052 -2.048 1.00 93.00 136 LEU A O 1
ATOM 1077 N N . ARG A 1 137 ? -13.794 3.867 -0.920 1.00 94.38 137 ARG A N 1
ATOM 1078 C CA . ARG A 1 137 ? -14.684 3.907 -2.081 1.00 94.38 137 ARG A CA 1
ATOM 1079 C C . ARG A 1 137 ? -14.129 4.796 -3.199 1.00 94.38 137 ARG A C 1
ATOM 1081 O O . ARG A 1 137 ? -14.050 4.328 -4.329 1.00 94.38 137 ARG A O 1
ATOM 1088 N N . LYS A 1 138 ? -13.688 6.023 -2.899 1.00 95.56 138 LYS A N 1
ATOM 1089 C CA . LYS A 1 138 ? -13.076 6.936 -3.887 1.00 95.56 138 LYS A CA 1
ATOM 1090 C C . LYS A 1 138 ? -11.817 6.343 -4.523 1.00 95.56 138 LYS A C 1
ATOM 1092 O O . LYS A 1 138 ? -11.616 6.475 -5.729 1.00 95.56 138 LYS A O 1
ATOM 1097 N N . THR A 1 139 ? -10.984 5.666 -3.735 1.00 95.06 139 THR A N 1
ATOM 1098 C CA . THR A 1 139 ? -9.806 4.954 -4.244 1.00 95.06 139 THR A CA 1
ATOM 1099 C C . THR A 1 139 ? -10.208 3.852 -5.225 1.00 95.06 139 THR A C 1
ATOM 1101 O O . THR A 1 139 ? -9.676 3.791 -6.332 1.00 95.06 139 THR A O 1
ATOM 1104 N N . LEU A 1 140 ? -11.189 3.015 -4.871 1.00 94.94 140 LEU A N 1
ATOM 1105 C CA . LEU A 1 140 ? -11.689 1.954 -5.753 1.00 94.94 140 LEU A CA 1
ATOM 1106 C C . LEU A 1 140 ? -12.362 2.511 -7.019 1.00 94.94 140 LEU A C 1
ATOM 1108 O O . LEU A 1 140 ? -12.181 1.951 -8.099 1.00 94.94 140 LEU A O 1
ATOM 1112 N N . GLU A 1 141 ? -13.091 3.625 -6.915 1.00 95.19 141 GLU A N 1
ATOM 1113 C CA . GLU A 1 141 ? -13.677 4.338 -8.057 1.00 95.19 141 GLU A CA 1
ATOM 1114 C C . GLU A 1 141 ? -12.594 4.827 -9.027 1.00 95.19 141 GLU A C 1
ATOM 1116 O O . GLU A 1 141 ? -12.707 4.593 -10.229 1.00 95.19 141 GLU A O 1
ATOM 1121 N N . LYS A 1 142 ? -11.509 5.429 -8.522 1.00 95.62 142 LYS A N 1
ATOM 1122 C CA . LYS A 1 142 ? -10.373 5.886 -9.344 1.00 95.62 142 LYS A CA 1
ATOM 1123 C C . LYS A 1 142 ? -9.594 4.749 -10.009 1.00 95.62 142 LYS A C 1
ATOM 1125 O O . LYS A 1 142 ? -8.960 4.970 -11.037 1.00 95.62 142 LYS A O 1
ATOM 1130 N N . LEU A 1 143 ? -9.639 3.543 -9.445 1.00 95.62 143 LEU A N 1
ATOM 1131 C CA . LEU A 1 143 ? -9.029 2.342 -10.025 1.00 95.62 143 LEU A CA 1
ATOM 1132 C C . LEU A 1 143 ? -9.910 1.665 -11.080 1.00 95.62 143 LEU A C 1
ATOM 1134 O O . LEU A 1 143 ? -9.444 0.765 -11.786 1.00 95.62 143 LEU A O 1
ATOM 1138 N N . LYS A 1 144 ? -11.184 2.052 -11.195 1.00 93.69 144 LYS A N 1
ATOM 1139 C CA . LYS A 1 144 ? -12.114 1.443 -12.146 1.00 93.69 144 LYS A CA 1
ATOM 1140 C C . LYS A 1 144 ? -11.604 1.640 -13.575 1.00 93.69 144 LYS A C 1
ATOM 1142 O O . LYS A 1 144 ? -11.301 2.749 -13.992 1.00 93.69 144 LYS A O 1
ATOM 1147 N N . GLY A 1 145 ? -11.504 0.540 -14.320 1.00 93.69 145 GLY A N 1
ATOM 1148 C CA . GLY A 1 145 ? -10.944 0.534 -15.676 1.00 93.69 145 GLY A CA 1
ATOM 1149 C C . GLY A 1 145 ? -9.414 0.494 -15.735 1.00 93.69 145 GLY A C 1
ATOM 1150 O O . GLY A 1 145 ? -8.879 0.216 -16.795 1.00 93.69 145 GLY A O 1
ATOM 1151 N N . ARG A 1 146 ? -8.716 0.680 -14.607 1.00 95.94 146 ARG A N 1
ATOM 1152 C CA . ARG A 1 146 ? -7.245 0.684 -14.514 1.00 95.94 146 ARG A CA 1
ATOM 1153 C C . ARG A 1 146 ? -6.686 -0.537 -13.791 1.00 95.94 146 ARG A C 1
ATOM 1155 O O . ARG A 1 146 ? -5.483 -0.634 -13.569 1.00 95.94 146 ARG A O 1
ATOM 1162 N N . MET A 1 147 ? -7.549 -1.471 -13.393 1.00 94.88 147 MET A N 1
ATOM 1163 C CA . MET A 1 147 ? -7.132 -2.734 -12.799 1.00 94.88 147 MET A CA 1
ATOM 1164 C C . MET A 1 147 ? -7.985 -3.918 -13.246 1.00 94.88 147 MET A C 1
ATOM 1166 O O . MET A 1 147 ? -9.168 -3.767 -13.561 1.00 94.88 147 MET A O 1
ATOM 1170 N N . LYS A 1 148 ? -7.395 -5.121 -13.242 1.00 94.56 148 LYS A N 1
ATOM 1171 C CA . LYS A 1 148 ? -8.130 -6.371 -13.521 1.00 94.56 148 LYS A CA 1
ATOM 1172 C C . LYS A 1 148 ? -8.714 -6.991 -12.251 1.00 94.56 148 LYS A C 1
ATOM 1174 O O . LYS A 1 148 ? -9.840 -7.502 -12.268 1.00 94.56 148 LYS A O 1
ATOM 1179 N N . ARG A 1 149 ? -7.936 -6.976 -11.165 1.00 93.81 149 ARG A N 1
ATOM 1180 C CA . ARG A 1 149 ? -8.251 -7.615 -9.883 1.00 93.81 149 ARG A CA 1
ATOM 1181 C C . ARG A 1 149 ? -7.825 -6.725 -8.724 1.00 93.81 149 ARG A C 1
ATOM 1183 O O . ARG A 1 149 ? -6.752 -6.129 -8.765 1.00 93.81 149 ARG A O 1
ATOM 1190 N N . VAL A 1 150 ? -8.636 -6.713 -7.672 1.00 94.31 150 VAL A N 1
ATOM 1191 C CA . VAL A 1 150 ? -8.273 -6.114 -6.386 1.00 94.31 150 VAL A CA 1
ATOM 1192 C C . VAL A 1 150 ? -8.345 -7.173 -5.296 1.00 94.31 150 VAL A C 1
ATOM 1194 O O . VAL A 1 150 ? -9.304 -7.951 -5.226 1.00 94.31 150 VAL A O 1
ATOM 1197 N N . PHE A 1 151 ? -7.314 -7.196 -4.462 1.00 93.44 151 PHE A N 1
ATOM 1198 C CA . PHE A 1 151 ? -7.212 -8.057 -3.304 1.00 93.44 151 PHE A CA 1
ATOM 1199 C C . PHE A 1 151 ? -7.149 -7.213 -2.046 1.00 93.44 151 PHE A C 1
ATOM 1201 O O . PHE A 1 151 ? -6.306 -6.325 -1.923 1.00 93.44 151 PHE A O 1
ATOM 1208 N N . ILE A 1 152 ? -8.042 -7.517 -1.115 1.00 90.81 152 ILE A N 1
ATOM 1209 C CA . ILE A 1 152 ? -8.095 -6.857 0.183 1.00 90.81 152 ILE A CA 1
ATOM 1210 C C . ILE A 1 152 ? -7.840 -7.919 1.237 1.00 90.81 152 ILE A C 1
ATOM 1212 O O . ILE A 1 152 ? -8.568 -8.908 1.301 1.00 90.81 152 ILE A O 1
ATOM 1216 N N . ALA A 1 153 ? -6.796 -7.709 2.024 1.00 87.38 153 ALA A N 1
ATOM 1217 C CA . ALA A 1 153 ? -6.367 -8.549 3.119 1.00 87.38 153 ALA A CA 1
ATOM 1218 C C . ALA A 1 153 ? -6.438 -7.751 4.418 1.00 87.38 153 ALA A C 1
ATOM 1220 O O . ALA A 1 153 ? -5.654 -6.827 4.606 1.00 87.38 153 ALA A O 1
ATOM 1221 N N . GLU A 1 154 ? -7.369 -8.093 5.305 1.00 84.19 154 GLU A N 1
ATOM 1222 C CA . GLU A 1 154 ? -7.538 -7.355 6.557 1.00 84.19 154 GLU A CA 1
ATOM 1223 C C . GLU A 1 154 ? -7.849 -8.269 7.742 1.00 84.19 154 GLU A C 1
ATOM 1225 O O . GLU A 1 154 ? -8.300 -9.407 7.563 1.00 84.19 154 GLU A O 1
ATOM 1230 N N . HIS A 1 155 ? -7.600 -7.768 8.951 1.00 78.50 155 HIS A N 1
ATOM 1231 C CA . HIS A 1 155 ? -7.989 -8.426 10.187 1.00 78.50 155 HIS A CA 1
ATOM 1232 C C . HIS A 1 155 ? -9.503 -8.653 10.237 1.00 78.50 155 HIS A C 1
ATOM 1234 O O . HIS A 1 155 ? -10.315 -7.746 10.044 1.00 78.50 155 HIS A O 1
ATOM 1240 N N . ALA A 1 156 ? -9.892 -9.889 10.544 1.00 79.25 156 ALA A N 1
ATOM 1241 C CA . ALA A 1 156 ? -11.272 -10.201 10.873 1.00 79.25 156 ALA A CA 1
ATOM 1242 C C . ALA A 1 156 ? -11.599 -9.698 12.278 1.00 79.25 156 ALA A C 1
ATOM 1244 O O . ALA A 1 156 ? -10.878 -10.011 13.222 1.00 79.25 156 ALA A O 1
ATOM 1245 N N . LEU A 1 157 ? -12.761 -9.064 12.459 1.00 81.75 157 LEU A N 1
ATOM 1246 C CA . LEU A 1 157 ? -13.343 -8.808 13.788 1.00 81.75 157 LEU A CA 1
ATOM 1247 C C . LEU A 1 157 ? -13.910 -10.090 14.436 1.00 81.75 157 LEU A C 1
ATOM 1249 O O . LEU A 1 157 ? -14.892 -10.069 15.171 1.00 81.75 157 LEU A O 1
ATOM 1253 N N . ARG A 1 158 ? -13.299 -11.237 14.134 1.00 83.75 158 ARG A N 1
ATOM 1254 C CA . ARG A 1 158 ? -13.638 -12.555 14.658 1.00 83.75 158 ARG A CA 1
ATOM 1255 C C . ARG A 1 158 ? -12.354 -13.354 14.825 1.00 83.75 158 ARG A C 1
ATOM 1257 O O . ARG A 1 158 ? -11.640 -13.596 13.856 1.00 83.75 158 ARG A O 1
ATOM 1264 N N . ALA A 1 159 ? -12.111 -13.823 16.042 1.00 84.62 159 ALA A N 1
A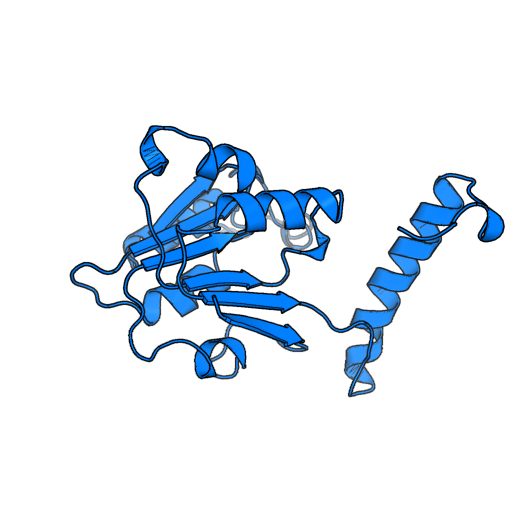TOM 1265 C CA . ALA A 1 159 ? -11.002 -14.715 16.337 1.00 84.62 159 ALA A CA 1
ATOM 1266 C C . ALA A 1 159 ? -11.410 -16.168 16.045 1.00 84.62 159 ALA A C 1
ATOM 1268 O O . ALA A 1 159 ? -12.502 -16.602 16.417 1.00 84.62 159 ALA A O 1
ATOM 1269 N N . THR A 1 160 ? -10.538 -16.925 15.379 1.00 84.75 160 THR A N 1
ATOM 1270 C CA . THR A 1 160 ? -10.720 -18.371 15.133 1.00 84.75 160 THR A CA 1
ATOM 1271 C C . THR A 1 160 ? -9.931 -19.243 16.109 1.00 84.75 160 THR A C 1
ATOM 1273 O O . THR A 1 160 ? -10.086 -20.459 16.099 1.00 84.75 160 THR A O 1
ATOM 1276 N N . SER A 1 161 ? -9.094 -18.633 16.949 1.00 85.19 161 SER A N 1
ATOM 1277 C CA . SER A 1 161 ? -8.385 -19.274 18.056 1.00 85.19 161 SER A CA 1
ATOM 1278 C C . SER A 1 161 ? -8.370 -18.346 19.271 1.00 85.19 161 SER A C 1
ATOM 1280 O O . SER A 1 161 ? -8.707 -17.162 19.165 1.00 85.19 161 SER A O 1
ATOM 1282 N N . ARG A 1 162 ? -7.992 -18.871 20.438 1.00 86.06 162 ARG A N 1
ATOM 1283 C CA . ARG A 1 162 ? -7.923 -18.079 21.672 1.00 86.06 162 ARG A CA 1
ATOM 1284 C C . ARG A 1 162 ? -6.801 -17.039 21.605 1.00 86.06 162 ARG A C 1
ATOM 1286 O O . ARG A 1 162 ? -6.993 -15.902 22.014 1.00 86.06 162 ARG A O 1
ATOM 1293 N N . GLU A 1 163 ? -5.669 -17.408 21.023 1.00 85.56 163 GLU A N 1
ATOM 1294 C CA . GLU A 1 163 ? -4.468 -16.576 20.882 1.00 85.56 163 GLU A CA 1
ATOM 1295 C C . GLU A 1 163 ? -4.715 -15.369 19.972 1.00 85.56 163 GLU A C 1
ATOM 1297 O O . GLU A 1 163 ? -4.040 -14.354 20.100 1.00 85.56 163 GLU A O 1
ATOM 1302 N N . ALA A 1 164 ? -5.706 -15.457 19.080 1.00 79.50 164 ALA A N 1
ATOM 1303 C CA . ALA A 1 164 ? -6.103 -14.370 18.198 1.00 79.50 164 ALA A CA 1
ATOM 1304 C C . ALA A 1 164 ? -7.098 -13.378 18.826 1.00 79.50 164 ALA A C 1
ATOM 1306 O O . ALA A 1 164 ? -7.362 -12.328 18.240 1.00 79.50 164 ALA A O 1
ATOM 1307 N N . GLN A 1 165 ? -7.660 -13.672 20.006 1.00 85.81 165 GLN A N 1
ATOM 1308 C CA . GLN A 1 165 ? -8.612 -12.776 20.675 1.00 85.81 165 GLN A CA 1
ATOM 1309 C C . GLN A 1 165 ? -8.055 -11.365 20.927 1.00 85.81 165 GLN A C 1
ATOM 1311 O O . GLN A 1 165 ? -8.787 -10.411 20.656 1.00 85.81 165 GLN A O 1
ATOM 1316 N N . PRO A 1 166 ? -6.785 -11.175 21.348 1.00 86.19 166 PRO A N 1
ATOM 1317 C CA . PRO A 1 166 ? -6.213 -9.839 21.509 1.00 86.19 166 PRO A CA 1
ATOM 1318 C C . PRO A 1 166 ? -6.261 -8.992 20.230 1.00 86.19 166 PRO A C 1
ATOM 1320 O O . PRO A 1 166 ? -6.522 -7.795 20.313 1.00 86.19 166 PRO A O 1
ATOM 1323 N N . HIS A 1 167 ? -6.102 -9.598 19.045 1.00 79.44 167 HIS A N 1
ATOM 1324 C CA . HIS A 1 167 ? -6.178 -8.883 17.763 1.00 79.44 167 HIS A CA 1
ATOM 1325 C C . HIS A 1 167 ? -7.579 -8.356 17.439 1.00 79.44 167 HIS A C 1
ATOM 1327 O O . HIS A 1 167 ? -7.702 -7.399 16.684 1.00 79.44 167 HIS A O 1
ATOM 1333 N N . VAL A 1 168 ? -8.630 -8.955 18.006 1.00 85.44 168 VAL A N 1
ATOM 1334 C CA . VAL A 1 168 ? -10.016 -8.477 17.868 1.00 85.44 168 VAL A CA 1
ATOM 1335 C C . VAL A 1 168 ? -10.365 -7.491 18.979 1.00 85.44 168 VAL A C 1
ATOM 1337 O O . VAL A 1 168 ? -10.999 -6.469 18.731 1.00 85.44 168 VAL A O 1
ATOM 1340 N N . LEU A 1 169 ? -9.931 -7.766 20.209 1.00 88.38 169 LEU A N 1
ATOM 1341 C CA . LEU A 1 169 ? -10.230 -6.913 21.356 1.00 88.38 169 LEU A CA 1
ATOM 1342 C C . LEU A 1 169 ? -9.527 -5.557 21.275 1.00 88.38 169 LEU A C 1
ATOM 1344 O O . LEU A 1 169 ? -10.121 -4.557 21.669 1.00 88.38 169 LEU A O 1
ATOM 1348 N N . ALA A 1 170 ? -8.299 -5.496 20.755 1.00 87.06 170 ALA A N 1
ATOM 1349 C CA . ALA A 1 170 ? -7.552 -4.247 20.613 1.00 87.06 170 ALA A CA 1
ATOM 1350 C C . ALA A 1 170 ? -8.276 -3.196 19.742 1.00 87.06 170 ALA A C 1
ATOM 1352 O O . ALA A 1 170 ? -8.517 -2.093 20.239 1.00 87.06 170 ALA A O 1
ATOM 1353 N N . PRO A 1 171 ? -8.683 -3.493 18.490 1.00 84.06 171 PRO A N 1
ATOM 1354 C CA . PRO A 1 171 ? -9.401 -2.532 17.656 1.00 84.06 171 PRO A CA 1
ATOM 1355 C C . PRO A 1 171 ? -10.788 -2.191 18.209 1.00 84.06 171 PRO A C 1
ATOM 1357 O O . PRO A 1 171 ? -11.166 -1.024 18.167 1.00 84.06 171 PRO A O 1
ATOM 1360 N N . ILE A 1 172 ? -11.521 -3.150 18.796 1.00 87.50 172 ILE A N 1
ATOM 1361 C CA . ILE A 1 172 ? -12.808 -2.861 19.456 1.00 87.50 172 ILE A CA 1
ATOM 1362 C C . ILE A 1 172 ? -12.604 -1.898 20.630 1.00 87.50 172 ILE A C 1
ATOM 1364 O O . ILE A 1 172 ? -13.305 -0.899 20.732 1.00 87.50 172 ILE A O 1
ATOM 1368 N N . SER A 1 173 ? -11.613 -2.150 21.486 1.00 90.19 173 SER A N 1
ATOM 1369 C CA . SER A 1 173 ? -11.304 -1.273 22.622 1.00 90.19 173 SER A CA 1
ATOM 1370 C C . SER A 1 173 ? -10.913 0.128 22.156 1.00 90.19 173 SER A C 1
ATOM 1372 O O . SER A 1 173 ? -11.366 1.118 22.729 1.00 90.19 173 SER A O 1
ATOM 1374 N N . ARG A 1 174 ? -10.114 0.226 21.084 1.00 86.06 174 ARG A N 1
ATOM 1375 C CA . ARG A 1 174 ? -9.748 1.502 20.462 1.00 86.06 174 ARG A CA 1
ATOM 1376 C C . ARG A 1 174 ? -10.977 2.245 19.936 1.00 86.06 174 ARG A C 1
ATOM 1378 O O . ARG A 1 174 ? -11.110 3.431 20.217 1.00 86.06 174 ARG A O 1
ATOM 1385 N N . ALA A 1 175 ? -11.866 1.561 19.220 1.00 84.75 175 ALA A N 1
ATOM 1386 C CA . ALA A 1 175 ? -13.108 2.136 18.709 1.00 84.75 175 ALA A CA 1
ATOM 1387 C C . ALA A 1 175 ? -14.015 2.634 19.844 1.00 84.75 175 ALA A C 1
ATOM 1389 O O . ALA A 1 175 ? -14.455 3.781 19.812 1.00 84.75 175 ALA A O 1
ATOM 1390 N N . THR A 1 176 ? -14.225 1.822 20.884 1.00 88.62 176 THR A N 1
ATOM 1391 C CA . THR A 1 176 ? -15.004 2.211 22.069 1.00 88.62 176 THR A CA 1
ATOM 1392 C C . THR A 1 176 ? -14.414 3.446 22.745 1.00 88.62 176 THR A C 1
ATOM 1394 O O . THR A 1 176 ? -15.147 4.376 23.072 1.00 88.62 176 THR A O 1
ATOM 1397 N N . LEU A 1 177 ? -13.089 3.496 22.919 1.00 89.94 177 LEU A N 1
ATOM 1398 C CA . LEU A 1 177 ? -12.412 4.649 23.510 1.00 89.94 177 LEU A CA 1
ATOM 1399 C C . LEU A 1 177 ? -12.606 5.922 22.677 1.00 89.94 177 LEU A C 1
ATOM 1401 O O . LEU A 1 177 ? -12.874 6.976 23.247 1.00 89.94 177 LEU A O 1
ATOM 1405 N N . GLU A 1 178 ? -12.474 5.845 21.352 1.00 84.31 178 GLU A N 1
ATOM 1406 C CA . GLU A 1 178 ? -12.657 7.011 20.480 1.00 84.31 178 GLU A CA 1
ATOM 1407 C C . GLU A 1 178 ? -14.109 7.517 20.487 1.00 84.31 178 GLU A C 1
ATOM 1409 O O . GLU A 1 178 ? -14.326 8.725 20.548 1.00 84.31 178 GLU A O 1
ATOM 1414 N N . VAL A 1 179 ? -15.108 6.626 20.523 1.00 84.81 179 VAL A N 1
ATOM 1415 C CA . VAL A 1 179 ? -16.524 7.021 20.668 1.00 84.81 179 VAL A CA 1
ATOM 1416 C C . VAL A 1 179 ? -16.753 7.762 21.987 1.00 84.81 179 VAL A C 1
ATOM 1418 O O . VAL A 1 179 ? -17.313 8.859 21.987 1.00 84.81 179 VAL A O 1
ATOM 1421 N N . LEU A 1 180 ? -16.259 7.206 23.098 1.00 86.00 180 LEU A N 1
ATOM 1422 C CA . LEU A 1 180 ? -16.383 7.821 24.423 1.00 86.00 180 LEU A CA 1
ATOM 1423 C C . LEU A 1 180 ? -15.661 9.171 24.498 1.00 86.00 180 LEU A C 1
ATOM 1425 O O . LEU A 1 180 ? -16.191 10.126 25.061 1.00 86.00 180 LEU A O 1
ATOM 1429 N N . ARG A 1 181 ? -14.470 9.277 23.899 1.00 81.31 181 ARG A N 1
ATOM 1430 C CA . ARG A 1 181 ? -13.698 10.525 23.830 1.00 81.31 181 ARG A CA 1
ATOM 1431 C C . ARG A 1 181 ? -14.447 11.625 23.075 1.00 81.31 181 ARG A C 1
ATOM 1433 O O . ARG A 1 181 ? -14.333 12.790 23.444 1.00 81.31 181 ARG A O 1
ATOM 1440 N N . LEU A 1 182 ? -15.175 11.276 22.016 1.00 79.94 182 LEU A N 1
ATOM 1441 C CA . LEU A 1 182 ? -15.936 12.231 21.207 1.00 79.94 182 LEU A CA 1
ATOM 1442 C C . LEU A 1 182 ? -17.262 12.658 21.856 1.00 79.94 182 LEU A C 1
ATOM 1444 O O . LEU A 1 182 ? -17.967 13.473 21.268 1.00 79.94 182 LEU A O 1
ATOM 1448 N N . GLY A 1 183 ? -17.605 12.126 23.036 1.00 68.06 183 GLY A N 1
ATOM 1449 C CA . GLY A 1 183 ? -18.836 12.465 23.753 1.00 68.06 183 GLY A CA 1
ATOM 1450 C C . GLY A 1 183 ? -20.116 12.019 23.042 1.00 68.06 183 GLY A C 1
ATOM 1451 O O . GLY A 1 183 ? -21.188 12.500 23.392 1.00 68.06 183 GLY A O 1
ATOM 1452 N N . ARG A 1 184 ? -20.016 11.124 22.051 1.00 58.28 184 ARG A N 1
ATOM 1453 C CA . ARG A 1 184 ? -21.175 10.617 21.307 1.00 58.28 184 ARG A CA 1
ATOM 1454 C C . ARG A 1 184 ? -21.801 9.463 22.076 1.00 58.28 184 ARG A C 1
ATOM 1456 O O . ARG A 1 184 ? -21.103 8.515 22.445 1.00 58.28 184 ARG A O 1
ATOM 1463 N N . THR A 1 185 ? -23.105 9.527 22.317 1.00 51.09 185 THR A N 1
ATOM 1464 C CA . THR A 1 185 ? -23.855 8.383 22.843 1.00 51.09 185 THR A CA 1
ATOM 1465 C C . THR A 1 185 ? -24.125 7.386 21.715 1.00 51.09 185 THR A C 1
ATOM 1467 O O . THR A 1 185 ? -24.134 7.732 20.535 1.00 51.09 185 THR A O 1
ATOM 1470 N N . VAL A 1 186 ? -24.333 6.116 22.072 1.00 54.81 186 VAL A N 1
ATOM 1471 C CA . VAL A 1 186 ? -24.599 5.023 21.113 1.00 54.81 186 VAL A CA 1
ATOM 1472 C C . VAL A 1 186 ? -25.857 5.291 20.263 1.00 54.81 186 VAL A C 1
ATOM 1474 O O . VAL A 1 186 ? -25.989 4.739 19.177 1.00 54.81 186 VAL A O 1
ATOM 1477 N N . GLU A 1 187 ? -26.747 6.176 20.716 1.00 49.28 187 GLU A N 1
ATOM 1478 C CA . GLU A 1 187 ? -27.996 6.560 20.041 1.00 49.28 187 GLU A CA 1
ATOM 1479 C C . GLU A 1 187 ? -27.799 7.570 18.898 1.00 49.28 187 GLU A C 1
ATOM 1481 O O . GLU A 1 187 ? -28.610 7.606 17.981 1.00 49.28 187 GLU A O 1
ATOM 1486 N N . GLU A 1 188 ? -26.706 8.340 18.891 1.00 47.59 188 GLU A N 1
ATOM 1487 C CA . GLU A 1 188 ? -26.371 9.271 17.796 1.00 47.59 188 GLU A CA 1
ATOM 1488 C C . GLU A 1 188 ? -25.550 8.603 16.682 1.00 47.59 188 GLU A C 1
ATOM 1490 O O . GLU A 1 188 ? -25.264 9.206 15.645 1.00 47.59 188 GLU A O 1
ATOM 1495 N N . ALA A 1 189 ? -25.168 7.341 16.883 1.00 45.22 189 ALA A N 1
ATOM 1496 C CA . ALA A 1 189 ? -24.580 6.489 15.863 1.00 45.22 189 ALA A CA 1
ATOM 1497 C C . ALA A 1 189 ? -25.689 5.821 15.031 1.00 45.22 189 ALA A C 1
ATOM 1499 O O . ALA A 1 189 ? -25.768 4.596 14.941 1.00 45.22 189 ALA A O 1
ATOM 1500 N N . GLU A 1 190 ? -26.559 6.623 14.414 1.00 35.19 190 GLU A N 1
ATOM 1501 C CA . GLU A 1 190 ? -27.305 6.150 13.249 1.00 35.19 190 GLU A CA 1
ATOM 1502 C C . GLU A 1 190 ? -26.272 5.811 12.167 1.00 35.19 190 GLU A C 1
ATOM 1504 O O . GLU A 1 190 ? -25.494 6.655 11.718 1.00 35.19 190 GLU A O 1
ATOM 1509 N N . TRP A 1 191 ? -26.164 4.522 11.864 1.00 43.91 191 TRP A N 1
ATOM 1510 C CA . TRP A 1 191 ? -25.044 3.965 11.123 1.00 43.91 191 TRP A CA 1
ATOM 1511 C C . TRP A 1 191 ? -24.933 4.502 9.690 1.00 43.91 191 TRP A C 1
ATOM 1513 O O . TRP A 1 191 ? -25.914 4.604 8.953 1.00 43.91 191 TRP A O 1
ATOM 1523 N N . ILE A 1 192 ? -23.671 4.779 9.346 1.00 38.25 192 ILE A N 1
ATOM 1524 C CA . ILE A 1 192 ? -23.057 4.823 8.009 1.00 38.25 192 ILE A CA 1
ATOM 1525 C C . ILE A 1 192 ? -23.391 3.561 7.205 1.00 38.25 192 ILE A C 1
ATOM 1527 O O . ILE A 1 192 ? -23.364 2.464 7.810 1.00 38.25 192 ILE A O 1
#

Foldseek 3Di:
DDEAEDEDQDDQQDPPPVVVVPDDQEWQEEEEFACFLNNNVLVVQVRHDPPRREYEYEDQDDQQDFPDVFVPPPQDPVGPPHGSVRSVVVSVVPGRYDYDNDHLLVQLPDPVCVPAAGAEYEYAQCPVVDPDPVSVVSSVVSCVVRYNYYYYYHHDCDDPDPVSVCVNVVVVVVVVVVCVVVVHDPVVCPDD

InterPro domains:
  IPR029063 S-adenosyl-L-methionine-dependent methyltransferase superfamily [G3DSA:3.40.50.150] (13-192)
  IPR029063 S-adenosyl-L-methionine-dependent methyltransferase superfamily [SSF53335] (19-160)

Sequence (192 aa):
MTISIILLLYLLTSTRCPLLKRLPERPTRILIIGCGQGTTTSALAGLIPVDGGRVDALDPTPHSHVCALEQYVHRSSNGSPYTLGEAQTYLTWYHPITFHQTDAIQFLADDTNKDKEWEVVVLVHSVWYFDFVTTLRKTLEKLKGRMKRVFIAEHALRATSREAQPHVLAPISRATLEVLRLGRTVEEAEWI

pLDDT: mean 82.18, std 16.97, range [35.19, 98.25]

Organism: NCBI:txid2587417

Secondary structure (DSSP, 8-state):
-EEEEEEE-S-TTSTT-TTGGGS-SS-SEEEEES-TTSHHHHHHHTSS-TTT-EEEEE--S-TT---TTTTTS---TT-PSPPHHHHHHHHHTTS-EEEE-S-HHHHHH-TTTTT--EEEEEEES-GGG-S-HHHHHHHHHHHTTTEEEEEEEEE-SS-SSSTTHHHHHHHHHHHHHHHHHTT--TTS----

Radius of gyration: 18.06 Å; chains: 1; bounding box: 54×32×43 Å